Protein AF-A0A538A9K8-F1 (afdb_monomer)

Mean predicted aligned error: 5.67 Å

Structure (mmCIF, N/CA/C/O backbone):
data_AF-A0A538A9K8-F1
#
_entry.id   AF-A0A538A9K8-F1
#
loop_
_atom_site.group_PDB
_atom_site.id
_atom_site.type_symbol
_atom_site.label_atom_id
_atom_site.label_alt_id
_atom_site.label_comp_id
_atom_site.label_asym_id
_atom_site.label_entity_id
_atom_site.label_seq_id
_atom_site.pdbx_PDB_ins_code
_atom_site.Cartn_x
_atom_site.Cartn_y
_atom_site.Cartn_z
_atom_site.occupancy
_atom_site.B_iso_or_equiv
_atom_site.auth_seq_id
_atom_site.auth_comp_id
_atom_site.auth_asym_id
_atom_site.auth_atom_id
_atom_site.pdbx_PDB_model_num
ATOM 1 N N . MET A 1 1 ? -5.388 25.197 -1.519 1.00 61.09 1 MET A N 1
ATOM 2 C CA . MET A 1 1 ? -5.677 24.057 -0.614 1.00 61.09 1 MET A CA 1
ATOM 3 C C . MET A 1 1 ? -4.548 23.051 -0.802 1.00 61.09 1 MET A C 1
ATOM 5 O O . MET A 1 1 ? -4.013 23.015 -1.899 1.00 61.09 1 MET A O 1
ATOM 9 N N . ASN A 1 2 ? -4.103 22.324 0.229 1.00 84.50 2 ASN A N 1
ATOM 10 C CA . ASN A 1 2 ? -3.053 21.312 0.036 1.00 84.50 2 ASN A CA 1
ATOM 11 C C . ASN A 1 2 ? -3.598 20.185 -0.867 1.00 84.50 2 ASN A C 1
ATOM 13 O O . ASN A 1 2 ? -4.716 19.725 -0.626 1.00 84.50 2 ASN A O 1
ATOM 17 N N . ILE A 1 3 ? -2.833 19.762 -1.883 1.00 85.75 3 ILE A N 1
ATOM 18 C CA . ILE A 1 3 ? -3.275 18.780 -2.888 1.00 85.75 3 ILE A CA 1
ATOM 19 C C . ILE A 1 3 ? -3.671 17.437 -2.265 1.00 85.75 3 ILE A C 1
ATOM 21 O O . ILE A 1 3 ? -4.619 16.807 -2.721 1.00 85.75 3 ILE A O 1
ATOM 25 N N . VAL A 1 4 ? -3.014 17.030 -1.175 1.00 86.62 4 VAL A N 1
ATOM 26 C CA . VAL A 1 4 ? -3.336 15.794 -0.452 1.00 86.62 4 VAL A CA 1
ATOM 27 C C . VAL A 1 4 ? -4.732 15.885 0.147 1.00 86.62 4 VAL A C 1
ATOM 29 O O . VAL A 1 4 ? -5.576 15.039 -0.129 1.00 86.62 4 VAL A O 1
ATOM 32 N N . ALA A 1 5 ? -5.016 16.954 0.896 1.00 86.50 5 ALA A N 1
ATOM 33 C CA . ALA A 1 5 ? -6.340 17.165 1.475 1.00 86.50 5 ALA A CA 1
ATOM 34 C C . ALA A 1 5 ? -7.425 17.249 0.389 1.00 86.50 5 ALA A C 1
ATOM 36 O O . ALA A 1 5 ? -8.516 16.714 0.560 1.00 86.50 5 ALA A O 1
ATOM 37 N N . GLU A 1 6 ? -7.129 17.891 -0.742 1.00 86.25 6 GLU A N 1
ATOM 38 C CA . GLU A 1 6 ? -8.057 17.985 -1.867 1.00 86.25 6 GLU A CA 1
ATOM 39 C C . GLU A 1 6 ? -8.372 16.624 -2.493 1.00 86.25 6 GLU A C 1
ATOM 41 O O . GLU A 1 6 ? -9.546 16.278 -2.644 1.00 86.25 6 GLU A O 1
ATOM 46 N N . LEU A 1 7 ? -7.343 15.839 -2.819 1.00 84.75 7 LEU A N 1
ATOM 47 C CA . LEU A 1 7 ? -7.500 14.517 -3.420 1.00 84.75 7 LEU A CA 1
ATOM 48 C C . LEU A 1 7 ? -8.218 13.548 -2.478 1.00 84.75 7 LEU A C 1
ATOM 50 O O . LEU A 1 7 ? -9.102 12.819 -2.932 1.00 84.75 7 LEU A O 1
ATOM 54 N N . THR A 1 8 ? -7.896 13.571 -1.184 1.00 85.75 8 THR A N 1
ATOM 55 C CA . THR A 1 8 ? -8.558 12.733 -0.176 1.00 85.75 8 THR A CA 1
ATOM 56 C C . THR A 1 8 ? -10.026 13.113 -0.020 1.00 85.75 8 THR A C 1
ATOM 58 O O . THR A 1 8 ? -10.900 12.258 -0.113 1.00 85.75 8 THR A O 1
ATOM 61 N N . VAL A 1 9 ? -10.340 14.402 0.133 1.00 85.81 9 VAL A N 1
ATOM 62 C CA . VAL A 1 9 ? -11.733 14.864 0.248 1.00 85.81 9 VAL A CA 1
ATOM 63 C C . VAL A 1 9 ? -12.529 14.554 -1.018 1.00 85.81 9 VAL A C 1
ATOM 65 O O . VAL A 1 9 ? -13.697 14.183 -0.934 1.00 85.81 9 VAL A O 1
ATOM 68 N N . LYS A 1 10 ? -11.913 14.686 -2.199 1.00 84.50 10 LYS A N 1
ATOM 69 C CA . LYS A 1 10 ? -12.541 14.300 -3.466 1.00 84.50 10 LYS A CA 1
ATOM 70 C C . LYS A 1 10 ? -12.856 12.803 -3.492 1.00 84.50 10 LYS A C 1
ATOM 72 O O . LYS A 1 10 ? -13.949 12.443 -3.903 1.00 84.50 10 LYS A O 1
ATOM 77 N N . ALA A 1 11 ? -11.935 11.960 -3.028 1.00 79.06 11 ALA A N 1
ATOM 78 C CA . ALA A 1 11 ? -12.118 10.511 -2.967 1.00 79.06 11 ALA A CA 1
ATOM 79 C C . ALA A 1 11 ? -13.224 10.074 -1.999 1.00 79.06 11 ALA A C 1
ATOM 81 O O . ALA A 1 11 ? -13.880 9.066 -2.225 1.00 79.06 11 ALA A O 1
ATOM 82 N N . LEU A 1 12 ? -13.423 10.831 -0.921 1.00 78.50 12 LEU A N 1
ATOM 83 C CA . LEU A 1 12 ? -14.418 10.539 0.109 1.00 78.50 12 LEU A CA 1
ATOM 84 C C . LEU A 1 12 ? -15.813 11.093 -0.214 1.00 78.50 12 LEU A C 1
ATOM 86 O O . LEU A 1 12 ? -16.767 10.784 0.496 1.00 78.50 12 LEU A O 1
ATOM 90 N N . ARG A 1 13 ? -15.958 11.917 -1.260 1.00 76.81 13 ARG A N 1
ATOM 91 C CA . ARG A 1 13 ? -17.205 12.643 -1.547 1.00 76.81 13 ARG A CA 1
ATOM 92 C C . ARG A 1 13 ? -18.411 11.718 -1.712 1.00 76.81 13 ARG A C 1
ATOM 94 O O . ARG A 1 13 ? -19.463 12.020 -1.163 1.00 76.81 13 ARG A O 1
ATOM 101 N N . ASP A 1 14 ? -18.228 10.585 -2.377 1.00 69.94 14 ASP A N 1
ATOM 102 C CA . ASP A 1 14 ? -19.310 9.636 -2.682 1.00 69.94 14 ASP A CA 1
ATOM 103 C C . ASP A 1 14 ? -19.602 8.670 -1.515 1.00 69.94 14 ASP A C 1
ATOM 105 O O . ASP A 1 14 ? -20.384 7.731 -1.631 1.00 69.94 14 ASP A O 1
ATOM 109 N N . HIS A 1 15 ? -18.932 8.884 -0.383 1.00 68.62 15 HIS A N 1
ATOM 110 C CA . HIS A 1 15 ? -18.673 7.854 0.613 1.00 68.62 15 HIS A CA 1
ATOM 111 C C . HIS A 1 15 ? -18.854 8.331 2.063 1.00 68.62 15 HIS A C 1
ATOM 113 O O . HIS A 1 15 ? -18.964 7.503 2.964 1.00 68.62 15 HIS A O 1
ATOM 119 N N . ALA A 1 16 ? -18.872 9.642 2.316 1.00 62.03 16 ALA A N 1
ATOM 120 C CA . ALA A 1 16 ? -18.612 10.170 3.656 1.00 62.03 16 ALA A CA 1
ATOM 121 C C . ALA A 1 16 ? -19.835 10.618 4.480 1.00 62.03 16 ALA A C 1
ATOM 123 O O . ALA A 1 16 ? -19.637 11.029 5.624 1.00 62.03 16 ALA A O 1
ATOM 124 N N . GLY A 1 17 ? -21.066 10.519 3.961 1.00 63.72 17 GLY A N 1
ATOM 125 C CA . GLY A 1 17 ? -22.293 10.852 4.708 1.00 63.72 17 GLY A CA 1
ATOM 126 C C . GLY A 1 17 ? -22.209 12.163 5.514 1.00 63.72 17 GLY A C 1
ATOM 127 O O . GLY A 1 17 ? -21.518 13.106 5.120 1.00 63.72 17 GLY A O 1
ATOM 128 N N . ASP A 1 18 ? -22.865 12.201 6.677 1.00 56.91 18 ASP A N 1
ATOM 129 C CA . ASP A 1 18 ? -22.969 13.402 7.526 1.00 56.91 18 ASP A CA 1
ATOM 130 C C . ASP A 1 18 ? -21.719 13.695 8.382 1.00 56.91 18 ASP A C 1
ATOM 132 O O . ASP A 1 18 ? -21.535 14.821 8.839 1.00 56.91 18 ASP A O 1
ATOM 136 N N . ALA A 1 19 ? -20.818 12.723 8.583 1.00 60.78 19 ALA A N 1
ATOM 137 C CA . ALA A 1 19 ? -19.578 12.899 9.362 1.00 60.78 19 ALA A CA 1
ATOM 138 C C . ALA A 1 19 ? -18.443 13.581 8.564 1.00 60.78 19 ALA A C 1
ATOM 140 O O . ALA A 1 19 ? -17.434 14.023 9.125 1.00 60.78 19 ALA A O 1
ATOM 141 N N . CYS A 1 20 ? -18.619 13.701 7.245 1.00 72.00 20 CYS A N 1
ATOM 142 C CA . CYS A 1 20 ? -17.671 14.301 6.309 1.00 72.00 20 CYS A CA 1
ATOM 143 C C . CYS A 1 20 ? -17.175 15.712 6.695 1.00 72.00 20 CYS A C 1
ATOM 145 O O . CYS A 1 20 ? -15.976 15.963 6.544 1.00 72.00 20 CYS A O 1
ATOM 147 N N . PRO A 1 21 ? -18.010 16.647 7.204 1.00 82.44 21 PRO A N 1
ATOM 148 C CA . PRO A 1 21 ? -17.579 18.025 7.437 1.00 82.44 21 PRO A CA 1
ATOM 149 C C . PRO A 1 21 ? -16.464 18.149 8.481 1.00 82.44 21 PRO A C 1
ATOM 151 O O . PRO A 1 21 ? -15.487 18.862 8.239 1.00 82.44 21 PRO A O 1
ATOM 154 N N . HIS A 1 22 ? -16.563 17.423 9.601 1.00 84.06 22 HIS A N 1
ATOM 155 C CA . HIS A 1 22 ? -15.570 17.478 10.679 1.00 84.06 22 HIS A CA 1
ATOM 156 C C . HIS A 1 22 ? -14.245 16.842 10.263 1.00 84.06 22 HIS A C 1
ATOM 158 O O . HIS A 1 22 ? -13.196 17.471 10.408 1.00 84.06 22 HIS A O 1
ATOM 164 N N . TYR A 1 23 ? -14.289 15.645 9.667 1.00 84.94 23 TYR A N 1
ATOM 165 C CA . TYR A 1 23 ? -13.093 14.995 9.130 1.00 84.94 23 TYR A CA 1
ATOM 166 C C . TYR A 1 23 ? -12.414 15.873 8.073 1.00 84.94 23 TYR A C 1
ATOM 168 O O . TYR A 1 23 ? -11.211 16.128 8.137 1.00 84.94 23 TYR A O 1
ATOM 176 N N . ARG A 1 24 ? -13.194 16.414 7.129 1.00 87.31 24 ARG A N 1
ATOM 177 C CA . ARG A 1 24 ? -12.700 17.321 6.087 1.00 87.31 24 ARG A CA 1
ATOM 178 C C . ARG A 1 24 ? -12.014 18.544 6.686 1.00 87.31 24 ARG A C 1
ATOM 180 O O . ARG A 1 24 ? -10.933 18.919 6.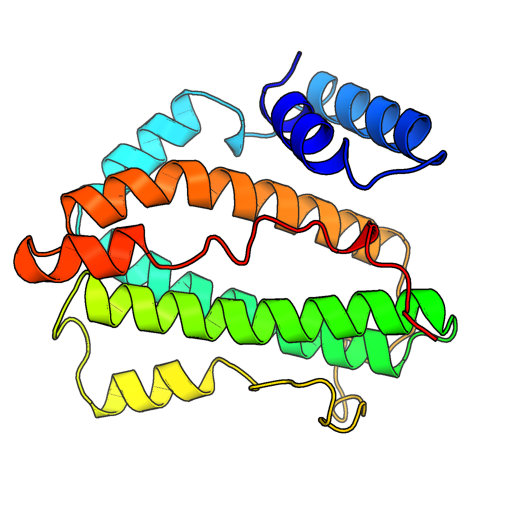233 1.00 87.31 24 ARG A O 1
ATOM 187 N N . GLN A 1 25 ? -12.633 19.188 7.674 1.00 90.25 25 GLN A N 1
ATOM 188 C CA . GLN A 1 25 ? -12.067 20.371 8.317 1.00 90.25 25 GLN A CA 1
ATOM 189 C C . GLN A 1 25 ? -10.786 20.042 9.088 1.00 90.25 25 GLN A C 1
ATOM 191 O O . GLN A 1 25 ? -9.817 20.800 8.983 1.00 90.25 25 GLN A O 1
ATOM 196 N N . ALA A 1 26 ? -10.760 18.918 9.809 1.00 89.56 26 ALA A N 1
ATOM 197 C CA . ALA A 1 26 ? -9.584 18.444 10.527 1.00 89.56 26 ALA A CA 1
ATOM 198 C C . ALA A 1 26 ? -8.426 18.161 9.559 1.00 89.56 26 ALA A C 1
ATOM 200 O O . ALA A 1 26 ? -7.345 18.720 9.731 1.00 89.56 26 ALA A O 1
ATOM 201 N N . LEU A 1 27 ? -8.673 17.404 8.484 1.00 89.25 27 LEU A N 1
ATOM 202 C CA . LEU A 1 27 ? -7.672 17.081 7.466 1.00 89.25 27 LEU A CA 1
ATOM 203 C C . LEU A 1 27 ? -7.117 18.339 6.784 1.00 89.25 27 LEU A C 1
ATOM 205 O O . LEU A 1 27 ? -5.904 18.508 6.674 1.00 89.25 27 LEU A O 1
ATOM 209 N N . ILE A 1 28 ? -7.990 19.260 6.359 1.00 91.31 28 ILE A N 1
ATOM 210 C CA . ILE A 1 28 ? -7.560 20.519 5.732 1.00 91.31 28 ILE A CA 1
ATOM 211 C C . ILE A 1 28 ? -6.716 21.346 6.705 1.00 91.31 28 ILE A C 1
ATOM 213 O O . ILE A 1 28 ? -5.694 21.903 6.302 1.00 91.31 28 ILE A O 1
ATOM 217 N N . SER A 1 29 ? -7.137 21.447 7.965 1.00 93.12 29 SER A N 1
ATOM 218 C CA . SER A 1 29 ? -6.410 22.203 8.991 1.00 93.12 29 SER A CA 1
ATOM 219 C C . SER A 1 29 ? -5.046 21.578 9.281 1.00 93.12 29 SER A C 1
ATOM 221 O O . SER A 1 29 ? -4.046 22.295 9.306 1.00 93.12 29 SER A O 1
ATOM 223 N N . ALA A 1 30 ? -4.984 20.250 9.407 1.00 91.50 30 ALA A N 1
ATOM 224 C CA . ALA A 1 30 ? -3.748 19.507 9.616 1.00 91.50 30 ALA A CA 1
ATOM 225 C C . ALA A 1 30 ? -2.770 19.708 8.449 1.00 91.50 30 ALA A C 1
ATOM 227 O O . ALA A 1 30 ? -1.654 20.166 8.672 1.00 91.50 30 ALA A O 1
ATOM 228 N N . CYS A 1 31 ? -3.205 19.503 7.199 1.00 91.69 31 CYS A N 1
ATOM 229 C CA . CYS A 1 31 ? -2.348 19.689 6.023 1.00 91.69 31 CYS A CA 1
ATOM 230 C C . CYS A 1 31 ? -1.947 21.152 5.765 1.00 91.69 31 CYS A C 1
ATOM 232 O O . CYS A 1 31 ? -1.004 21.397 5.012 1.00 91.69 31 CYS A O 1
ATOM 234 N N . LYS A 1 32 ? -2.667 22.133 6.325 1.00 92.31 32 LYS A N 1
ATOM 235 C CA . LYS A 1 32 ? -2.246 23.545 6.314 1.00 92.31 32 LYS A CA 1
ATOM 236 C C . LYS A 1 32 ? -1.172 23.814 7.363 1.00 92.31 32 LYS A C 1
ATOM 238 O O . LYS A 1 32 ? -0.205 24.502 7.061 1.00 92.31 32 LYS A O 1
ATOM 243 N N . LYS A 1 33 ? -1.356 23.295 8.581 1.00 9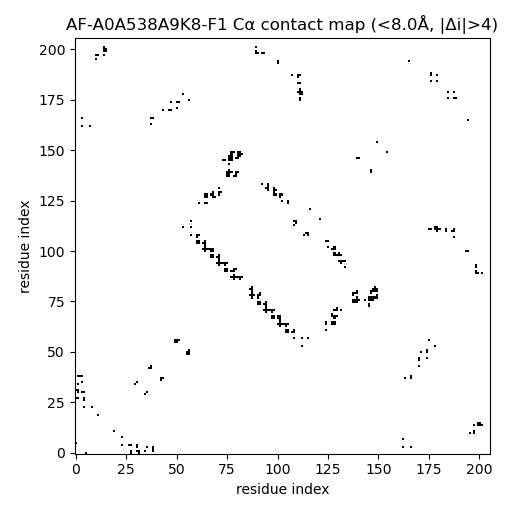5.06 33 LYS A N 1
ATOM 244 C CA . LYS A 1 33 ? -0.431 23.493 9.705 1.00 95.06 33 LYS A CA 1
ATOM 245 C C . LYS A 1 33 ? 0.883 22.736 9.505 1.00 95.06 33 LYS A C 1
ATOM 247 O O . LYS A 1 33 ? 1.942 23.264 9.815 1.00 95.06 33 LYS A O 1
ATOM 252 N N . SER A 1 34 ? 0.805 21.511 8.995 1.00 92.44 34 SER A N 1
ATOM 253 C CA . SER A 1 34 ? 1.944 20.642 8.712 1.00 92.44 34 SER A CA 1
ATOM 254 C C . SER A 1 34 ? 1.707 19.937 7.371 1.00 92.44 34 SER A C 1
ATOM 256 O O . SER A 1 34 ? 1.071 18.881 7.318 1.00 92.44 34 SER A O 1
ATOM 258 N N . PRO A 1 35 ? 2.118 20.559 6.252 1.00 90.19 35 PRO A N 1
ATOM 259 C CA . PRO A 1 35 ? 1.969 19.964 4.931 1.00 90.19 35 PRO A CA 1
ATOM 260 C C . PRO A 1 35 ? 2.694 18.613 4.842 1.00 90.19 35 PRO A C 1
ATOM 262 O O . PRO A 1 35 ? 3.891 18.559 5.129 1.00 90.19 35 PRO A O 1
ATOM 265 N N . PRO A 1 36 ? 2.021 17.527 4.417 1.00 89.75 36 PRO A N 1
ATOM 266 C CA . PRO A 1 36 ? 2.694 16.250 4.227 1.00 89.75 36 PRO A CA 1
ATOM 267 C C . PRO A 1 36 ? 3.743 16.358 3.107 1.00 89.75 36 PRO A C 1
ATOM 269 O O . PRO A 1 36 ? 3.433 16.914 2.046 1.00 89.75 36 PRO A O 1
ATOM 272 N N . PRO A 1 37 ? 4.953 15.793 3.284 1.00 89.62 37 PRO A N 1
ATOM 273 C CA . PRO A 1 37 ? 6.033 15.912 2.302 1.00 89.62 37 PRO A CA 1
ATOM 274 C C . PRO A 1 37 ? 5.659 15.284 0.956 1.00 89.62 37 PRO A C 1
ATOM 276 O O . PRO A 1 37 ? 5.957 15.850 -0.090 1.00 89.62 37 PRO A O 1
ATOM 279 N N . PHE A 1 38 ? 4.912 14.176 0.968 1.00 87.38 38 PHE A N 1
ATOM 280 C CA . PHE A 1 38 ? 4.437 13.497 -0.242 1.00 87.38 38 PHE A CA 1
ATOM 281 C C . PHE A 1 38 ? 3.395 14.295 -1.045 1.00 87.38 38 PHE A C 1
ATOM 283 O O . PHE A 1 38 ? 3.088 13.943 -2.178 1.00 87.38 38 PHE A O 1
ATOM 290 N N . GLY A 1 39 ? 2.872 15.394 -0.493 1.00 86.81 39 GLY A N 1
ATOM 291 C CA . GLY A 1 39 ? 2.053 16.355 -1.233 1.00 86.81 39 GLY A CA 1
ATOM 292 C C . GLY A 1 39 ? 2.853 17.401 -2.012 1.00 86.81 39 GLY A C 1
ATOM 293 O O . GLY A 1 39 ? 2.259 18.185 -2.752 1.00 86.81 39 GLY A O 1
ATOM 294 N N . ALA A 1 40 ? 4.173 17.469 -1.827 1.00 90.81 40 ALA A N 1
ATOM 295 C CA . ALA A 1 40 ? 5.022 18.474 -2.452 1.00 90.81 40 ALA A CA 1
ATOM 296 C C . ALA A 1 40 ? 5.536 18.020 -3.825 1.00 90.81 40 ALA A C 1
ATOM 298 O O . ALA A 1 40 ? 5.835 16.847 -4.044 1.00 90.81 40 ALA A O 1
ATOM 299 N N . ARG A 1 41 ? 5.728 18.979 -4.740 1.00 91.44 41 ARG A N 1
ATOM 300 C CA . ARG A 1 41 ? 6.279 18.717 -6.081 1.00 91.44 41 ARG A CA 1
ATOM 301 C C . ARG A 1 41 ? 7.637 18.013 -6.022 1.00 91.44 41 ARG A C 1
ATOM 303 O O . ARG A 1 41 ? 7.806 1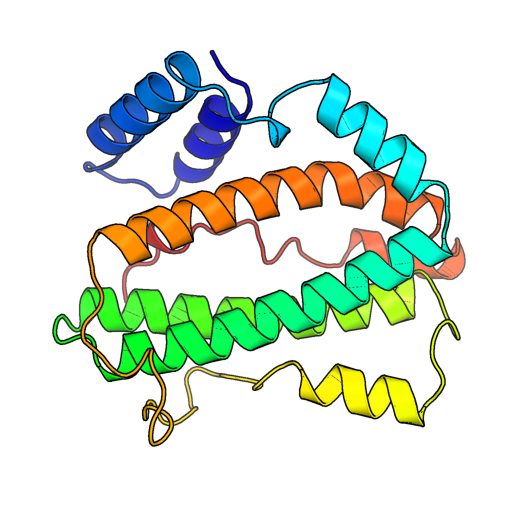7.001 -6.691 1.00 91.44 41 ARG A O 1
ATOM 310 N N . GLY A 1 42 ? 8.539 18.502 -5.166 1.00 94.31 42 GLY A N 1
ATOM 311 C CA . GLY A 1 42 ? 9.887 17.948 -5.020 1.00 94.31 42 GLY A CA 1
ATOM 312 C C . GLY A 1 42 ? 9.902 16.484 -4.577 1.00 94.31 42 GLY A C 1
ATOM 313 O O . GLY A 1 42 ? 10.756 15.728 -5.016 1.00 94.31 42 GLY A O 1
ATOM 314 N N . TYR A 1 43 ? 8.915 16.044 -3.789 1.00 93.88 43 TYR A N 1
ATOM 315 C CA . TYR A 1 43 ? 8.782 14.627 -3.452 1.00 93.88 43 TYR A CA 1
ATOM 316 C C . TYR A 1 43 ? 8.459 13.779 -4.687 1.00 93.88 43 TYR A C 1
ATOM 318 O O . TYR A 1 43 ? 9.050 12.724 -4.896 1.00 93.88 43 TYR A O 1
ATOM 326 N N . GLY A 1 44 ? 7.533 14.252 -5.527 1.00 93.94 44 GLY A N 1
ATOM 327 C CA . GLY A 1 44 ? 7.187 13.580 -6.778 1.00 93.94 44 GLY A CA 1
ATOM 328 C C . GLY A 1 44 ? 8.329 13.575 -7.799 1.00 93.94 44 GLY A C 1
ATOM 329 O O . GLY A 1 44 ? 8.436 12.613 -8.553 1.00 93.94 44 GLY A O 1
ATOM 330 N N . ASP A 1 45 ? 9.164 14.619 -7.819 1.00 96.06 45 ASP A N 1
ATOM 331 C CA . ASP A 1 45 ? 10.381 14.673 -8.641 1.00 96.06 45 ASP A CA 1
ATOM 332 C C . ASP A 1 45 ? 11.382 13.596 -8.184 1.00 96.06 45 ASP A C 1
ATOM 334 O O . ASP A 1 45 ? 11.725 12.724 -8.975 1.00 96.06 45 ASP A O 1
ATOM 338 N N . ILE A 1 46 ? 11.714 13.550 -6.886 1.00 96.50 46 ILE A N 1
ATOM 339 C CA . ILE A 1 46 ? 12.606 12.524 -6.307 1.00 96.50 46 ILE A CA 1
ATOM 340 C C . ILE A 1 46 ? 12.087 11.107 -6.579 1.00 96.50 46 ILE A C 1
ATOM 342 O O . ILE A 1 46 ? 12.856 10.224 -6.955 1.00 96.50 46 ILE A O 1
ATOM 346 N N . TYR A 1 47 ? 10.780 10.879 -6.399 1.00 95.88 47 TYR A N 1
ATOM 347 C CA . TYR A 1 47 ? 10.177 9.576 -6.676 1.00 95.88 47 TYR A CA 1
ATOM 348 C C . TYR A 1 47 ? 10.344 9.182 -8.146 1.00 95.88 47 TYR A C 1
ATOM 350 O O . TYR A 1 47 ? 10.718 8.048 -8.432 1.00 95.88 47 TYR A O 1
ATOM 358 N N . ARG A 1 48 ? 10.056 10.097 -9.083 1.00 96.25 48 ARG A N 1
ATOM 359 C CA . ARG A 1 48 ? 10.191 9.822 -10.520 1.00 96.25 48 ARG A CA 1
ATOM 360 C C . ARG A 1 48 ? 11.629 9.520 -10.897 1.00 96.25 48 ARG A C 1
ATOM 362 O O . ARG A 1 48 ? 11.836 8.552 -11.618 1.00 96.25 48 ARG A O 1
ATOM 369 N N . ASP A 1 49 ? 12.576 10.308 -10.397 1.00 97.88 49 ASP A N 1
ATOM 370 C CA . ASP A 1 49 ? 14.000 10.118 -10.670 1.00 97.88 49 ASP A CA 1
ATOM 371 C C . ASP A 1 49 ? 14.447 8.722 -10.220 1.00 97.88 49 ASP A C 1
ATOM 373 O O . ASP A 1 49 ? 15.010 7.975 -11.019 1.00 97.88 49 ASP A O 1
ATOM 377 N N . ALA A 1 50 ? 14.096 8.310 -8.997 1.00 97.81 50 ALA A N 1
ATOM 378 C CA . ALA A 1 50 ? 14.390 6.964 -8.502 1.00 97.81 50 ALA A CA 1
ATOM 379 C C . ALA A 1 50 ? 13.686 5.865 -9.320 1.00 97.81 50 ALA A C 1
ATOM 381 O O . ALA A 1 50 ? 14.293 4.860 -9.674 1.00 97.81 50 ALA A O 1
ATOM 382 N N . ALA A 1 51 ? 12.419 6.074 -9.685 1.00 97.69 51 ALA A N 1
ATOM 383 C CA . ALA A 1 51 ? 11.623 5.108 -10.440 1.00 97.69 51 ALA A CA 1
ATOM 384 C C . ALA A 1 51 ? 12.030 4.966 -11.921 1.00 97.69 51 ALA A C 1
ATOM 386 O O . ALA A 1 51 ? 11.467 4.124 -12.628 1.00 97.69 51 ALA A O 1
ATOM 387 N N . THR A 1 52 ? 12.982 5.767 -12.417 1.00 97.44 52 THR A N 1
ATOM 388 C CA . THR A 1 52 ? 13.608 5.511 -13.726 1.00 97.44 52 THR A CA 1
ATOM 389 C C . THR A 1 52 ? 14.506 4.274 -13.707 1.00 97.44 52 THR A C 1
ATOM 391 O O . THR A 1 52 ? 14.655 3.636 -14.747 1.00 97.44 52 THR A O 1
ATOM 394 N N . ASP A 1 53 ? 15.035 3.892 -12.542 1.00 98.00 53 ASP A N 1
ATOM 395 C CA . ASP A 1 53 ? 15.769 2.644 -12.357 1.00 98.00 53 ASP A CA 1
ATOM 396 C C . ASP A 1 53 ? 14.779 1.464 -12.220 1.00 98.00 53 ASP A C 1
ATOM 398 O O . ASP A 1 53 ? 14.002 1.412 -11.255 1.00 98.00 53 ASP A O 1
ATOM 402 N N . PRO A 1 54 ? 14.780 0.499 -13.163 1.00 96.94 54 PRO A N 1
ATOM 403 C CA . PRO A 1 54 ? 13.881 -0.649 -13.107 1.00 96.94 54 PRO A CA 1
ATOM 404 C C . PRO A 1 54 ? 14.127 -1.539 -11.880 1.00 96.94 54 PRO A C 1
ATOM 406 O O . PRO A 1 54 ? 13.169 -2.091 -11.339 1.00 96.94 54 PRO A O 1
ATOM 409 N N . TYR A 1 55 ? 15.370 -1.652 -11.397 1.00 97.25 55 TYR A N 1
ATOM 410 C CA . TYR A 1 55 ? 15.689 -2.453 -10.212 1.00 97.25 55 TYR A CA 1
ATOM 411 C C . TYR A 1 55 ? 15.108 -1.819 -8.947 1.00 97.25 55 TYR A C 1
ATOM 413 O O . TYR A 1 55 ? 14.495 -2.500 -8.117 1.00 97.25 55 TYR A O 1
ATOM 421 N N . TRP A 1 56 ? 15.237 -0.496 -8.827 1.00 97.88 56 TRP A N 1
ATOM 422 C CA . TRP A 1 56 ? 14.614 0.252 -7.741 1.00 97.88 56 TRP A CA 1
ATOM 423 C C . TRP A 1 56 ? 13.090 0.093 -7.761 1.00 97.88 56 TRP A C 1
ATOM 425 O O . TRP A 1 56 ? 12.484 -0.207 -6.729 1.00 97.88 56 TRP A O 1
ATOM 435 N N . LEU A 1 57 ? 12.457 0.231 -8.934 1.00 97.69 57 LEU A N 1
ATOM 436 C CA . LEU A 1 57 ? 11.001 0.131 -9.049 1.00 97.69 57 LEU A CA 1
ATOM 437 C C . LEU A 1 57 ? 10.499 -1.290 -8.743 1.00 97.69 57 LEU A C 1
ATOM 439 O O . LEU A 1 57 ? 9.526 -1.425 -7.999 1.00 97.69 57 LEU A O 1
ATOM 443 N N . ALA A 1 58 ? 11.182 -2.334 -9.218 1.00 97.75 58 ALA A N 1
ATOM 444 C CA . ALA A 1 58 ? 10.888 -3.724 -8.861 1.00 97.75 58 ALA A CA 1
ATOM 445 C C . ALA A 1 58 ? 11.023 -3.968 -7.347 1.00 97.75 58 ALA A C 1
ATOM 447 O O . ALA A 1 58 ? 10.114 -4.511 -6.717 1.00 97.75 58 ALA A O 1
ATOM 448 N N . THR A 1 59 ? 12.103 -3.476 -6.732 1.00 97.50 59 THR A N 1
ATOM 449 C CA . THR A 1 59 ? 12.321 -3.565 -5.277 1.00 97.50 59 THR A CA 1
ATOM 450 C C . THR A 1 59 ? 11.219 -2.859 -4.493 1.00 97.50 59 THR A C 1
ATOM 452 O O . THR A 1 59 ? 10.736 -3.378 -3.483 1.00 97.50 59 THR A O 1
ATOM 455 N N . SER A 1 60 ? 10.757 -1.705 -4.980 1.00 97.12 60 SER A N 1
ATOM 456 C CA . SER A 1 60 ? 9.641 -0.983 -4.365 1.00 97.12 60 SER A CA 1
ATOM 457 C C . SER A 1 60 ? 8.334 -1.788 -4.395 1.00 97.12 60 SER A C 1
ATOM 459 O O . SER A 1 60 ? 7.593 -1.763 -3.416 1.00 97.12 60 SER A O 1
ATOM 461 N N . LEU A 1 61 ? 8.066 -2.554 -5.464 1.00 96.75 61 LEU A N 1
ATOM 462 C CA . LEU A 1 61 ? 6.892 -3.431 -5.548 1.00 96.75 61 LEU A CA 1
ATOM 463 C C . LEU A 1 61 ? 6.974 -4.572 -4.530 1.00 96.75 61 LEU A C 1
ATOM 465 O O . LEU A 1 61 ? 6.000 -4.811 -3.823 1.00 96.75 61 LEU A O 1
ATOM 469 N N . MET A 1 62 ? 8.134 -5.225 -4.411 1.00 97.56 62 MET A N 1
ATOM 470 C CA . MET A 1 62 ? 8.356 -6.288 -3.419 1.00 97.56 62 MET A CA 1
ATOM 471 C C . MET A 1 62 ? 8.198 -5.762 -1.989 1.00 97.56 62 MET A C 1
ATOM 473 O O . MET A 1 62 ? 7.503 -6.359 -1.170 1.00 97.56 62 MET A O 1
ATOM 477 N N . THR A 1 63 ? 8.771 -4.588 -1.713 1.00 96.94 63 THR A N 1
ATOM 478 C CA . THR A 1 63 ? 8.668 -3.935 -0.401 1.00 96.94 63 THR A CA 1
ATOM 479 C C . THR A 1 63 ? 7.219 -3.588 -0.076 1.00 96.94 63 THR A C 1
ATOM 481 O O . THR A 1 63 ? 6.758 -3.828 1.036 1.00 96.94 63 THR A O 1
ATOM 484 N N . ASN A 1 64 ? 6.474 -3.051 -1.042 1.00 95.69 64 ASN A N 1
ATOM 485 C CA . ASN A 1 64 ? 5.065 -2.747 -0.837 1.00 95.69 64 ASN A CA 1
ATOM 486 C C . ASN A 1 64 ? 4.240 -4.025 -0.638 1.00 95.69 64 ASN A C 1
ATOM 488 O O . ASN A 1 64 ? 3.396 -4.050 0.248 1.00 95.69 64 ASN A O 1
ATOM 492 N N . ALA A 1 65 ? 4.514 -5.103 -1.381 1.00 96.12 65 ALA A N 1
ATOM 493 C CA . ALA A 1 65 ? 3.839 -6.386 -1.184 1.00 96.12 65 ALA A CA 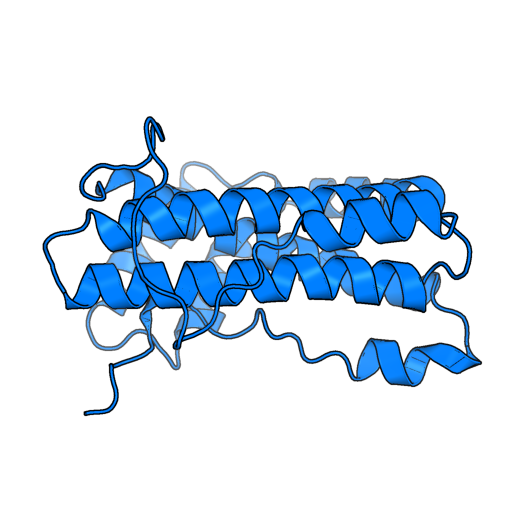1
ATOM 494 C C . ALA A 1 65 ? 3.992 -6.902 0.255 1.00 96.12 65 ALA A C 1
ATOM 496 O O . ALA A 1 65 ? 3.006 -7.320 0.864 1.00 96.12 65 ALA A O 1
ATOM 497 N N . GLN A 1 66 ? 5.206 -6.819 0.805 1.00 97.69 66 GLN A N 1
ATOM 498 C CA . GLN A 1 66 ? 5.479 -7.169 2.197 1.00 97.69 66 GLN A CA 1
ATOM 499 C C . GLN A 1 66 ? 4.716 -6.258 3.164 1.00 97.69 66 GLN A C 1
ATOM 501 O O . GLN A 1 66 ? 4.056 -6.753 4.071 1.00 97.69 66 GLN A O 1
ATOM 506 N N . ARG A 1 67 ? 4.760 -4.936 2.957 1.00 96.12 67 ARG A N 1
ATOM 507 C CA . ARG A 1 67 ? 4.103 -3.967 3.849 1.00 96.12 67 ARG A CA 1
ATOM 508 C C . ARG A 1 67 ? 2.591 -4.142 3.927 1.00 96.12 67 ARG A C 1
ATOM 510 O O . ARG A 1 67 ? 2.052 -4.071 5.026 1.00 96.12 67 ARG A O 1
ATOM 517 N N . GLU A 1 68 ? 1.923 -4.385 2.801 1.00 95.62 68 GLU A N 1
ATOM 518 C CA . GLU A 1 68 ? 0.479 -4.658 2.823 1.00 95.62 68 GLU A CA 1
ATOM 519 C C . GLU A 1 68 ? 0.181 -6.028 3.453 1.00 95.62 68 GLU A C 1
ATOM 521 O O . GLU A 1 68 ? -0.834 -6.196 4.118 1.00 95.62 68 GLU A O 1
ATOM 526 N N . GLY A 1 69 ? 1.076 -7.007 3.290 1.00 96.81 69 GLY A N 1
ATOM 527 C CA . GLY A 1 69 ? 0.985 -8.307 3.957 1.00 96.81 69 GLY A CA 1
ATOM 528 C C . GLY A 1 69 ? 1.024 -8.191 5.482 1.00 96.81 69 GLY A C 1
ATOM 529 O O . GLY A 1 69 ? 0.072 -8.582 6.154 1.00 96.81 69 GLY A O 1
ATOM 530 N N . GLU A 1 70 ? 2.077 -7.558 6.008 1.00 96.88 70 GLU A N 1
ATOM 531 C CA . GLU A 1 70 ? 2.239 -7.243 7.437 1.00 96.88 70 GLU A CA 1
ATOM 532 C C . GLU A 1 70 ? 1.042 -6.428 7.959 1.00 96.88 70 GLU A C 1
ATOM 534 O O . GLU A 1 70 ? 0.450 -6.742 8.990 1.00 96.88 70 GLU A O 1
ATOM 539 N N . GLY A 1 71 ? 0.634 -5.395 7.210 1.00 96.31 71 GLY A N 1
ATOM 540 C CA . GLY A 1 71 ? -0.528 -4.573 7.543 1.00 96.31 71 GLY A CA 1
ATOM 541 C C . GLY A 1 71 ? -1.820 -5.386 7.632 1.00 96.31 71 GLY A C 1
ATOM 542 O O . GLY A 1 71 ? -2.608 -5.183 8.556 1.00 96.31 71 GLY A O 1
ATOM 543 N N . ALA A 1 72 ? -2.027 -6.341 6.723 1.00 96.81 72 ALA A N 1
ATOM 544 C CA . ALA A 1 72 ? -3.187 -7.223 6.746 1.00 96.81 72 ALA A CA 1
ATOM 545 C C . ALA A 1 72 ? -3.241 -8.081 8.015 1.00 96.81 72 ALA A C 1
ATOM 547 O O . ALA A 1 72 ? -4.317 -8.229 8.592 1.00 96.81 72 ALA A O 1
ATOM 548 N N . GLU A 1 73 ? -2.111 -8.637 8.453 1.00 97.75 73 GLU A N 1
ATOM 549 C CA . GLU A 1 73 ? -2.024 -9.438 9.679 1.00 97.75 73 GLU A CA 1
ATOM 550 C C . GLU A 1 73 ? -2.328 -8.601 10.920 1.00 97.75 73 GLU A C 1
ATOM 552 O O . GLU A 1 73 ? -3.211 -8.963 11.698 1.00 97.75 73 GLU A O 1
ATOM 557 N N . HIS A 1 74 ? -1.704 -7.426 11.042 1.00 97.19 74 HIS A N 1
ATOM 558 C CA . HIS A 1 74 ? -1.949 -6.517 12.164 1.00 97.19 74 HIS A CA 1
ATOM 559 C C . HIS A 1 74 ? -3.425 -6.103 12.251 1.00 97.19 74 HIS A C 1
ATOM 561 O O . HIS A 1 74 ? -4.032 -6.113 13.322 1.00 97.19 74 HIS A O 1
ATOM 567 N N . LEU A 1 75 ? -4.031 -5.760 11.110 1.00 97.56 75 LEU A N 1
ATOM 568 C CA . LEU A 1 75 ? -5.444 -5.392 11.043 1.00 97.56 75 LEU A CA 1
ATOM 569 C C . LEU A 1 75 ? -6.362 -6.574 11.371 1.00 97.56 75 LEU A C 1
ATOM 571 O O . LEU A 1 75 ? -7.437 -6.372 11.934 1.00 97.56 75 LEU A O 1
ATOM 575 N N . TRP A 1 76 ? -5.971 -7.801 11.028 1.00 98.31 76 TRP A N 1
ATOM 576 C CA . TRP A 1 76 ? -6.749 -8.992 11.360 1.00 98.31 76 TRP A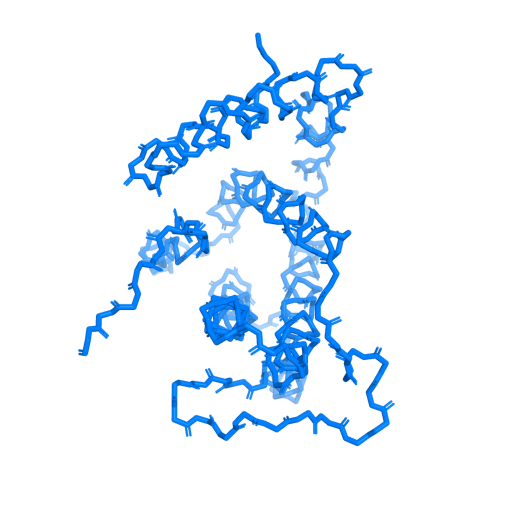 CA 1
ATOM 577 C C . TRP A 1 76 ? -6.814 -9.217 12.872 1.00 98.31 76 TRP A C 1
ATOM 579 O O . TRP A 1 76 ? -7.905 -9.427 13.407 1.00 98.31 76 TRP A O 1
ATOM 589 N N . ASP A 1 77 ? -5.677 -9.078 13.556 1.00 98.06 77 ASP A N 1
ATOM 590 C CA . ASP A 1 77 ? -5.591 -9.176 15.016 1.00 98.06 77 ASP A CA 1
ATOM 591 C C . ASP A 1 77 ? -6.418 -8.078 15.701 1.00 98.06 77 ASP A C 1
ATOM 593 O O . ASP A 1 77 ? -7.259 -8.371 16.557 1.00 98.06 77 ASP A O 1
ATOM 597 N N . LEU A 1 78 ? -6.281 -6.824 15.251 1.00 97.88 78 LEU A N 1
ATOM 598 C CA . LEU A 1 78 ? -7.078 -5.703 15.762 1.00 97.88 78 LEU A CA 1
ATOM 599 C C . LEU A 1 78 ? -8.576 -5.927 15.555 1.00 97.88 78 LEU A C 1
ATOM 601 O O . LEU A 1 78 ? -9.383 -5.666 16.451 1.00 97.88 78 LEU A O 1
ATOM 605 N N . ALA A 1 79 ? -8.977 -6.419 14.382 1.00 97.94 79 ALA A N 1
ATOM 606 C CA . ALA A 1 79 ? -10.372 -6.722 14.093 1.00 97.94 79 ALA A CA 1
ATOM 607 C C . ALA A 1 79 ? -10.914 -7.825 15.012 1.00 97.94 79 ALA A C 1
ATOM 609 O O . ALA A 1 79 ? -12.057 -7.726 15.458 1.00 97.94 79 ALA A O 1
ATOM 610 N N . ALA A 1 80 ? -10.110 -8.845 15.318 1.00 97.94 80 ALA A N 1
ATOM 611 C CA . ALA A 1 80 ? -10.496 -9.932 16.213 1.00 97.94 80 ALA A CA 1
ATOM 612 C C . ALA A 1 80 ? -10.665 -9.472 17.672 1.00 97.94 80 ALA A C 1
ATOM 614 O O . ALA A 1 80 ? -11.494 -10.020 18.398 1.00 97.94 80 ALA A O 1
ATOM 615 N N . CYS A 1 81 ? -9.919 -8.446 18.089 1.00 97.94 81 CYS A N 1
ATOM 616 C CA . CYS A 1 81 ? -9.936 -7.927 19.456 1.00 97.94 81 CYS A CA 1
ATOM 617 C C . CYS A 1 81 ? -10.803 -6.669 19.653 1.00 97.94 81 CYS A C 1
ATOM 619 O O . CYS A 1 81 ? -10.959 -6.206 20.785 1.00 97.94 81 CYS A O 1
ATOM 621 N N . THR A 1 82 ? -11.385 -6.106 18.591 1.00 97.94 82 THR A N 1
ATOM 622 C CA . THR A 1 82 ? -12.208 -4.888 18.667 1.00 97.94 82 THR A CA 1
ATOM 623 C C . THR A 1 82 ? -13.639 -5.198 19.137 1.00 97.94 82 THR A C 1
ATOM 625 O O . THR A 1 82 ? -14.363 -5.904 18.435 1.00 97.94 82 THR A O 1
ATOM 628 N N . PRO A 1 83 ? -14.109 -4.640 20.275 1.00 96.88 83 PRO A N 1
ATOM 629 C CA . PRO A 1 83 ? -15.432 -4.968 20.824 1.00 96.88 83 PRO A CA 1
ATOM 630 C C . PRO A 1 83 ? -16.612 -4.420 20.013 1.00 96.88 83 PRO A C 1
ATOM 632 O O . PRO A 1 83 ? -17.683 -5.025 19.980 1.00 96.88 83 PRO A O 1
ATOM 635 N N . ASP A 1 84 ? -16.446 -3.254 19.383 1.00 97.00 84 ASP A N 1
ATOM 636 C CA . ASP A 1 84 ? -17.489 -2.672 18.541 1.00 97.00 84 ASP A CA 1
ATOM 637 C C . ASP A 1 84 ? -17.576 -3.451 17.225 1.00 97.00 84 ASP A C 1
ATOM 639 O O . ASP A 1 84 ? -16.683 -3.378 16.381 1.00 97.00 84 ASP A O 1
ATOM 643 N N . ALA A 1 85 ? -18.676 -4.181 17.034 1.00 95.94 85 ALA A N 1
ATOM 644 C CA . ALA A 1 85 ? -18.862 -5.062 15.884 1.00 95.94 85 ALA A CA 1
ATOM 645 C C . ALA A 1 85 ? -18.809 -4.331 14.531 1.00 95.94 85 ALA A C 1
ATOM 647 O O . ALA A 1 85 ? -18.369 -4.906 13.533 1.00 95.94 85 ALA A O 1
ATOM 648 N N . ARG A 1 86 ? -19.245 -3.067 14.471 1.00 94.50 86 ARG A N 1
ATOM 649 C CA . ARG A 1 86 ? -19.206 -2.283 13.233 1.00 94.50 86 ARG A CA 1
ATOM 650 C C . ARG A 1 86 ? -17.771 -1.888 12.909 1.00 94.50 86 ARG A C 1
ATOM 652 O O . ARG A 1 86 ? -17.362 -2.029 11.757 1.00 94.50 86 ARG A O 1
ATOM 659 N N . ILE A 1 87 ? -17.022 -1.413 13.900 1.00 92.81 87 ILE A N 1
ATOM 660 C CA . ILE A 1 87 ? -15.614 -1.045 13.726 1.00 92.81 87 ILE A CA 1
ATOM 661 C C . ILE A 1 87 ? -14.789 -2.298 13.399 1.00 92.81 87 ILE A C 1
ATOM 663 O O . ILE A 1 87 ? -14.068 -2.300 12.404 1.00 92.81 87 ILE A O 1
ATOM 667 N N . ALA A 1 88 ? -14.970 -3.393 14.143 1.00 96.44 88 ALA A N 1
ATOM 668 C CA . ALA A 1 88 ? -14.323 -4.680 13.888 1.00 96.44 88 ALA A CA 1
ATOM 669 C C . ALA A 1 88 ? -14.558 -5.170 12.451 1.00 96.44 88 ALA A C 1
ATOM 671 O O . ALA A 1 88 ? -13.624 -5.581 11.763 1.00 96.44 88 ALA A O 1
ATOM 672 N N . TRP A 1 89 ? -15.793 -5.063 11.950 1.00 96.00 89 TRP A N 1
ATOM 673 C CA . TRP A 1 89 ? -16.113 -5.412 10.566 1.00 96.00 89 TRP A CA 1
ATOM 674 C C . TRP A 1 89 ? -15.385 -4.523 9.546 1.00 96.00 89 TRP A C 1
ATOM 676 O O . TRP A 1 89 ? -14.894 -5.032 8.536 1.00 96.00 89 TRP A O 1
ATOM 686 N N . GLN A 1 90 ? -15.283 -3.212 9.799 1.00 93.38 90 GLN A N 1
ATOM 687 C CA . GLN A 1 90 ? -14.564 -2.286 8.916 1.00 93.38 90 GLN A CA 1
ATOM 688 C C . GLN A 1 90 ? -13.064 -2.601 8.875 1.00 93.38 90 GLN A C 1
ATOM 690 O O . GLN A 1 90 ? -12.502 -2.692 7.784 1.00 93.38 90 GLN A O 1
ATOM 695 N N . ILE A 1 91 ? -12.444 -2.845 10.034 1.00 96.12 91 ILE A N 1
ATOM 696 C CA . ILE A 1 91 ? -11.030 -3.239 10.134 1.00 96.12 91 ILE A CA 1
ATOM 697 C C . ILE A 1 91 ? -10.806 -4.585 9.434 1.00 96.12 91 ILE A C 1
ATOM 699 O O . ILE A 1 91 ? -9.892 -4.713 8.626 1.00 96.12 91 ILE A O 1
ATOM 703 N N . ARG A 1 92 ? -11.683 -5.575 9.649 1.00 97.44 92 ARG A N 1
ATOM 704 C CA . ARG A 1 92 ? -11.599 -6.877 8.968 1.00 97.44 92 ARG A CA 1
ATOM 705 C C . ARG A 1 92 ? -11.654 -6.725 7.450 1.00 97.44 92 ARG A C 1
ATOM 707 O O . ARG A 1 92 ? -10.907 -7.377 6.725 1.00 97.44 92 ARG A O 1
ATOM 714 N N . GLN A 1 93 ? -12.563 -5.891 6.945 1.00 95.62 93 GLN A N 1
ATOM 715 C CA . GLN A 1 93 ? -12.661 -5.641 5.510 1.00 95.62 93 GLN A CA 1
ATOM 716 C C . GLN A 1 93 ? -11.407 -4.934 4.977 1.00 95.62 93 GLN A C 1
ATOM 718 O O . GLN A 1 93 ? -11.011 -5.220 3.847 1.00 95.62 93 GLN A O 1
ATOM 723 N N . HIS A 1 94 ? -10.778 -4.075 5.783 1.00 94.50 94 HIS A N 1
ATOM 724 C CA . HIS A 1 94 ? -9.483 -3.466 5.476 1.00 94.50 94 HIS A CA 1
ATOM 725 C C . HIS A 1 94 ? -8.381 -4.528 5.400 1.00 94.50 94 HIS A C 1
ATOM 727 O O . HIS A 1 94 ? -7.735 -4.628 4.368 1.00 94.50 94 HIS A O 1
ATOM 733 N N . ALA A 1 95 ? -8.254 -5.415 6.388 1.00 96.81 95 ALA A N 1
ATOM 734 C CA . ALA A 1 95 ? -7.284 -6.517 6.370 1.00 96.81 95 ALA A CA 1
ATOM 735 C C . ALA A 1 95 ? -7.400 -7.417 5.118 1.00 96.81 95 ALA A C 1
ATOM 737 O O . ALA A 1 95 ? -6.401 -7.838 4.529 1.00 96.81 95 ALA A O 1
ATOM 738 N N . ILE A 1 96 ? -8.631 -7.694 4.668 1.00 96.25 96 ILE A N 1
ATOM 739 C CA . ILE A 1 96 ? -8.890 -8.432 3.416 1.00 96.25 96 ILE A CA 1
ATOM 740 C C . ILE A 1 96 ? -8.406 -7.641 2.200 1.00 96.25 96 ILE A C 1
ATOM 742 O O . ILE A 1 96 ? -7.860 -8.222 1.259 1.00 96.25 96 ILE A O 1
ATOM 746 N N . ASP A 1 97 ? -8.655 -6.333 2.185 1.00 93.06 97 ASP A N 1
ATOM 747 C CA . ASP A 1 97 ? -8.217 -5.471 1.095 1.00 93.06 97 ASP A CA 1
ATOM 748 C C . ASP A 1 97 ? -6.670 -5.412 1.078 1.00 93.06 97 ASP A C 1
ATOM 750 O O . ASP A 1 97 ? -6.104 -5.710 0.028 1.00 93.06 97 ASP A O 1
ATOM 754 N N . GLU A 1 98 ? -5.988 -5.268 2.225 1.00 94.62 98 GLU A N 1
ATOM 755 C CA . GLU A 1 98 ? -4.512 -5.324 2.312 1.00 94.62 98 GLU A CA 1
ATOM 756 C C . GLU A 1 98 ? -3.910 -6.678 1.898 1.00 94.62 98 GLU A C 1
ATOM 758 O O . GLU A 1 98 ? -2.891 -6.759 1.205 1.00 94.62 98 GLU A O 1
ATOM 763 N N . SER A 1 99 ? -4.598 -7.781 2.195 1.00 95.88 99 SER A N 1
ATOM 764 C CA . SER A 1 99 ? -4.178 -9.101 1.704 1.00 95.88 99 SER A CA 1
ATOM 765 C C . SER A 1 99 ? -4.183 -9.161 0.172 1.00 95.88 99 SER A C 1
ATOM 767 O O . SER A 1 99 ? -3.282 -9.731 -0.450 1.00 95.88 99 SER A O 1
ATOM 769 N N . ARG A 1 100 ? -5.203 -8.575 -0.467 1.00 94.12 100 ARG A N 1
ATOM 770 C CA . ARG A 1 100 ? -5.331 -8.531 -1.937 1.00 94.12 100 ARG A CA 1
ATOM 771 C C . ARG A 1 100 ? -4.326 -7.577 -2.557 1.00 94.12 100 ARG A C 1
ATOM 773 O O . ARG A 1 100 ? -3.794 -7.857 -3.626 1.00 94.12 100 ARG A O 1
ATOM 780 N N . HIS A 1 101 ? -4.097 -6.466 -1.887 1.00 92.56 101 HIS A N 1
ATOM 781 C CA . HIS A 1 101 ? -3.124 -5.442 -2.204 1.00 92.56 101 HIS A CA 1
ATOM 782 C C . HIS A 1 101 ? -1.697 -5.999 -2.258 1.00 92.56 101 HIS A C 1
ATOM 784 O O . HIS A 1 101 ? -1.022 -5.829 -3.275 1.00 92.56 101 HIS A O 1
ATOM 790 N N . SER A 1 102 ? -1.296 -6.786 -1.254 1.00 95.44 102 SER A N 1
ATOM 791 C CA . SER A 1 102 ? -0.031 -7.532 -1.258 1.00 95.44 102 SER A CA 1
ATOM 792 C C . SER A 1 102 ? 0.125 -8.390 -2.524 1.00 95.44 102 SER A C 1
ATOM 794 O O . SER A 1 102 ? 1.081 -8.238 -3.288 1.00 95.44 102 SER A O 1
ATOM 796 N N . ARG A 1 103 ? -0.891 -9.205 -2.846 1.00 94.75 103 ARG A N 1
ATOM 797 C CA . ARG A 1 103 ? -0.905 -10.036 -4.067 1.00 94.75 103 ARG A CA 1
ATOM 798 C C . ARG A 1 103 ? -0.886 -9.214 -5.351 1.00 94.75 103 ARG A C 1
ATOM 800 O O . ARG A 1 103 ? -0.289 -9.635 -6.338 1.00 94.75 103 ARG A O 1
ATOM 807 N N . ALA A 1 104 ? -1.554 -8.065 -5.361 1.00 92.94 104 ALA A N 1
ATOM 808 C CA . ALA A 1 104 ? -1.592 -7.187 -6.520 1.00 92.94 104 ALA A CA 1
ATOM 809 C C . ALA A 1 104 ? -0.209 -6.594 -6.822 1.00 92.94 104 ALA A C 1
ATOM 811 O O . ALA A 1 104 ? 0.147 -6.492 -7.993 1.00 92.94 104 ALA A O 1
ATOM 812 N N . TYR A 1 105 ? 0.591 -6.256 -5.806 1.00 95.38 105 TYR A N 1
ATOM 813 C CA . TYR A 1 105 ? 1.974 -5.815 -6.016 1.00 95.38 105 TYR A CA 1
ATOM 814 C C . TYR A 1 105 ? 2.857 -6.903 -6.631 1.00 95.38 105 TYR A C 1
ATOM 816 O O . TYR A 1 105 ? 3.612 -6.604 -7.554 1.00 95.38 105 TYR A O 1
ATOM 824 N N . ILE A 1 106 ? 2.708 -8.157 -6.197 1.00 95.25 106 ILE A N 1
ATOM 825 C CA . ILE A 1 106 ? 3.425 -9.303 -6.783 1.00 95.25 106 ILE A CA 1
ATOM 826 C C . ILE A 1 106 ? 2.996 -9.505 -8.242 1.00 95.25 106 ILE A C 1
ATOM 828 O O . ILE A 1 106 ? 3.832 -9.584 -9.134 1.00 95.25 106 ILE A O 1
ATOM 832 N N . ALA A 1 107 ? 1.691 -9.466 -8.525 1.00 93.50 107 ALA A N 1
ATOM 833 C CA . ALA A 1 107 ? 1.199 -9.565 -9.898 1.00 93.50 107 ALA A CA 1
ATOM 834 C C . ALA A 1 107 ? 1.702 -8.412 -10.793 1.00 93.50 107 ALA A C 1
ATOM 836 O O . ALA A 1 107 ? 1.973 -8.613 -11.976 1.00 93.50 107 ALA A O 1
ATOM 837 N N . MET A 1 108 ? 1.840 -7.197 -10.247 1.00 94.31 108 MET A N 1
ATOM 838 C CA . MET A 1 108 ? 2.445 -6.071 -10.966 1.00 94.31 108 MET A CA 1
ATOM 839 C C . MET A 1 108 ? 3.939 -6.289 -11.227 1.00 94.31 108 MET A C 1
ATOM 841 O O . MET A 1 108 ? 4.401 -5.931 -12.310 1.00 94.31 108 MET A O 1
ATOM 845 N N . LEU A 1 109 ? 4.677 -6.885 -10.286 1.00 96.06 109 LEU A N 1
ATOM 846 C CA . LEU A 1 109 ? 6.083 -7.251 -10.474 1.00 96.06 109 LEU A CA 1
ATOM 847 C C . LEU A 1 109 ? 6.234 -8.213 -11.659 1.00 96.06 109 LEU A C 1
ATOM 849 O O . LEU A 1 109 ? 6.970 -7.904 -12.593 1.00 96.06 109 LEU A O 1
ATOM 853 N N . ASP A 1 110 ? 5.459 -9.299 -11.677 1.00 94.75 110 ASP A N 1
ATOM 854 C CA . ASP A 1 110 ? 5.499 -10.319 -12.738 1.00 94.75 110 ASP A CA 1
ATOM 855 C C . ASP A 1 110 ? 5.150 -9.750 -14.119 1.00 94.75 110 ASP A C 1
ATOM 857 O O . ASP A 1 110 ? 5.673 -10.167 -15.161 1.00 94.75 110 ASP A O 1
ATOM 861 N N . LEU A 1 111 ? 4.227 -8.788 -14.135 1.00 94.31 111 LEU A N 1
ATOM 862 C CA . LEU A 1 111 ? 3.746 -8.178 -15.360 1.00 94.31 111 LEU A CA 1
ATOM 863 C C . LEU A 1 111 ? 4.738 -7.167 -15.940 1.00 94.31 111 LEU A C 1
ATOM 865 O O . LEU A 1 111 ? 4.953 -7.152 -17.154 1.00 94.31 111 LEU A O 1
ATOM 869 N N . VAL A 1 112 ? 5.291 -6.302 -15.089 1.00 95.81 112 VAL A N 1
ATOM 870 C CA . VAL A 1 112 ? 6.148 -5.184 -15.502 1.00 95.81 112 VAL A CA 1
ATOM 871 C C . VAL A 1 112 ? 7.600 -5.629 -15.663 1.00 95.81 112 VAL A C 1
ATOM 873 O O . VAL A 1 112 ? 8.271 -5.149 -16.572 1.00 95.81 112 VAL A O 1
ATOM 876 N N . PHE A 1 113 ? 8.065 -6.579 -14.853 1.00 96.25 113 PHE A N 1
ATOM 877 C CA . PHE A 1 113 ? 9.454 -7.032 -14.821 1.00 96.25 113 PHE A CA 1
ATOM 878 C C . PHE A 1 113 ? 9.549 -8.567 -14.902 1.00 96.25 113 PHE A C 1
ATOM 880 O O . PHE A 1 113 ? 9.943 -9.223 -13.935 1.00 96.25 113 PHE A O 1
ATOM 887 N N . PRO A 1 114 ? 9.183 -9.178 -16.046 1.00 93.94 114 PRO A N 1
ATOM 888 C CA . PRO A 1 114 ? 9.258 -10.627 -16.203 1.00 93.94 114 PRO A CA 1
ATOM 889 C C . PRO A 1 114 ? 10.672 -11.154 -15.952 1.00 93.94 114 PRO A C 1
ATOM 891 O O . PRO A 1 114 ? 11.624 -10.696 -16.580 1.00 93.94 114 PRO A O 1
ATOM 894 N N . GLY A 1 115 ? 10.791 -12.144 -15.065 1.00 92.56 115 GLY A N 1
ATOM 895 C CA . GLY A 1 115 ? 12.076 -12.751 -14.710 1.00 92.56 115 GLY A CA 1
ATOM 896 C C . GLY A 1 115 ? 12.942 -11.903 -13.774 1.00 92.56 115 GLY A C 1
ATOM 897 O O . GLY A 1 115 ? 14.123 -12.197 -13.629 1.00 92.56 115 GLY A O 1
ATOM 898 N N . ALA A 1 116 ? 12.387 -10.860 -13.141 1.00 94.44 116 ALA A N 1
ATOM 899 C CA . ALA A 1 116 ? 13.102 -10.090 -12.117 1.00 94.44 116 ALA A CA 1
ATOM 900 C C . ALA A 1 116 ? 13.412 -10.897 -10.848 1.00 94.44 116 ALA A C 1
ATOM 902 O O . ALA A 1 116 ? 14.307 -10.525 -10.093 1.00 94.44 116 ALA A O 1
ATOM 903 N N . VAL A 1 117 ? 12.667 -11.977 -10.619 1.00 95.06 117 VAL A N 1
ATOM 904 C CA . VAL A 1 117 ? 12.852 -12.920 -9.518 1.00 95.06 117 VAL A CA 1
ATOM 905 C C . VAL A 1 117 ? 12.834 -14.341 -10.075 1.00 95.06 117 VAL A C 1
ATOM 907 O O . VAL A 1 117 ? 12.163 -14.603 -11.078 1.00 95.06 117 VAL A O 1
ATOM 910 N N . ASP A 1 118 ? 13.588 -15.243 -9.450 1.00 96.19 118 ASP A N 1
ATOM 911 C CA . ASP A 1 118 ? 13.519 -16.672 -9.756 1.00 96.19 118 ASP A CA 1
ATOM 912 C C . ASP A 1 118 ? 12.268 -17.321 -9.131 1.00 96.19 118 ASP A C 1
ATOM 914 O O . ASP A 1 118 ? 11.527 -16.693 -8.372 1.00 96.19 118 ASP A O 1
ATOM 918 N N . GLU A 1 119 ? 11.995 -18.578 -9.492 1.00 95.50 119 GLU A N 1
ATOM 919 C CA . GLU A 1 119 ? 10.800 -19.300 -9.034 1.00 95.50 119 GLU A CA 1
ATOM 920 C C . GLU A 1 119 ? 10.784 -19.515 -7.513 1.00 95.50 119 GLU A C 1
ATOM 922 O O . GLU A 1 119 ? 9.719 -19.471 -6.895 1.00 95.50 119 GLU A O 1
ATOM 927 N N . GLU A 1 120 ? 11.952 -19.719 -6.897 1.00 97.31 120 GLU A N 1
ATOM 928 C CA . GLU A 1 120 ? 12.068 -19.926 -5.452 1.00 97.31 120 GLU A CA 1
ATOM 929 C C . GLU A 1 120 ? 11.728 -18.642 -4.693 1.00 97.31 120 GLU A C 1
ATOM 931 O O . GLU A 1 120 ? 10.906 -18.649 -3.773 1.00 97.31 120 GLU A O 1
ATOM 936 N N . PHE A 1 121 ? 12.311 -17.518 -5.103 1.00 96.06 121 PHE A N 1
ATOM 937 C CA . PHE A 1 121 ? 12.051 -16.230 -4.487 1.00 96.06 121 PHE A CA 1
ATOM 938 C C . PHE A 1 121 ? 10.634 -15.736 -4.789 1.00 96.06 121 PHE A C 1
ATOM 940 O O . PHE A 1 121 ? 9.983 -15.166 -3.914 1.00 96.06 121 PHE A O 1
ATOM 947 N N . HIS A 1 122 ? 10.093 -16.026 -5.976 1.00 96.06 122 HIS A N 1
ATOM 948 C CA . HIS A 1 122 ? 8.681 -15.776 -6.275 1.00 96.06 122 HIS A CA 1
ATOM 949 C C . HIS A 1 122 ? 7.759 -16.526 -5.311 1.00 96.06 122 HIS A C 1
ATOM 951 O O . HIS A 1 122 ? 6.854 -15.920 -4.732 1.00 96.06 122 HIS A O 1
ATOM 957 N N . ALA A 1 123 ? 8.031 -17.809 -5.050 1.00 95.62 123 ALA A N 1
ATOM 958 C CA . ALA A 1 123 ? 7.271 -18.582 -4.074 1.00 95.62 123 ALA A CA 1
ATOM 959 C C . ALA A 1 123 ? 7.319 -17.931 -2.680 1.00 95.62 123 ALA A C 1
ATOM 961 O O . ALA A 1 123 ? 6.276 -17.807 -2.039 1.00 95.62 123 ALA A O 1
ATOM 962 N N . GLN A 1 124 ? 8.475 -17.418 -2.246 1.00 96.94 124 GLN A N 1
ATOM 963 C CA . GLN A 1 124 ? 8.596 -16.665 -0.988 1.00 96.94 124 GLN A CA 1
ATOM 964 C C . GLN A 1 124 ? 7.789 -15.357 -1.001 1.00 96.94 124 GLN A C 1
ATOM 966 O O . GLN A 1 124 ? 7.118 -15.031 -0.025 1.00 96.94 124 GLN A O 1
ATOM 971 N N . LEU A 1 125 ? 7.783 -14.611 -2.109 1.00 95.38 125 LEU A N 1
ATOM 972 C CA . LEU A 1 125 ? 6.953 -13.408 -2.219 1.00 95.38 125 LEU A CA 1
ATOM 973 C C . LEU A 1 125 ? 5.467 -13.745 -2.069 1.00 95.38 125 LEU A C 1
ATOM 975 O O . LEU A 1 125 ? 4.734 -13.014 -1.407 1.00 95.38 125 LEU A O 1
ATOM 979 N N . THR A 1 126 ? 5.005 -14.864 -2.633 1.00 93.88 126 THR A N 1
ATOM 980 C CA . THR A 1 126 ? 3.587 -15.245 -2.537 1.00 93.88 126 THR A CA 1
ATOM 981 C C . THR A 1 126 ? 3.131 -15.534 -1.107 1.00 93.88 126 THR A C 1
ATOM 983 O O . THR A 1 126 ? 1.948 -15.341 -0.817 1.00 93.88 126 THR A O 1
ATOM 986 N N . THR A 1 127 ? 4.044 -15.911 -0.202 1.00 96.44 127 THR A N 1
ATOM 987 C CA . THR A 1 127 ? 3.722 -16.122 1.218 1.00 96.44 127 THR A CA 1
ATOM 988 C C . THR A 1 127 ? 3.585 -14.824 2.008 1.00 96.44 127 THR A C 1
ATOM 990 O O . THR A 1 127 ? 3.114 -14.867 3.137 1.00 96.44 127 THR A O 1
ATOM 993 N N . LEU A 1 128 ? 3.960 -13.669 1.440 1.00 94.38 128 LEU A N 1
ATOM 994 C CA . LEU A 1 128 ? 3.796 -12.367 2.100 1.00 94.38 128 LEU A CA 1
ATOM 995 C C . LEU A 1 128 ? 2.326 -11.987 2.291 1.00 94.38 128 LEU A C 1
ATOM 997 O O . LEU A 1 128 ? 2.001 -11.209 3.180 1.00 94.38 128 LEU A O 1
ATOM 1001 N N . SER A 1 129 ? 1.427 -12.499 1.449 1.00 96.00 129 SER A N 1
ATOM 1002 C CA . SER A 1 129 ? -0.003 -12.269 1.621 1.00 96.00 129 SER A CA 1
ATOM 1003 C C . SER A 1 129 ? -0.603 -13.356 2.512 1.00 96.00 129 SER A C 1
ATOM 1005 O O . SER A 1 129 ? -0.581 -14.524 2.116 1.00 96.00 129 SER A O 1
ATOM 1007 N N . PRO A 1 130 ? -1.275 -13.004 3.623 1.00 95.31 130 PRO A N 1
ATOM 1008 C CA . PRO A 1 130 ? -1.972 -13.990 4.452 1.00 95.31 130 PRO A CA 1
ATOM 1009 C C . PRO A 1 130 ? -3.234 -14.546 3.767 1.00 95.31 130 PRO A C 1
ATOM 1011 O O . PRO A 1 130 ? -3.878 -15.469 4.264 1.00 95.31 130 PRO A O 1
ATOM 1014 N N . GLY A 1 131 ? -3.625 -13.991 2.611 1.00 95.50 131 GLY A N 1
ATOM 1015 C CA . GLY A 1 131 ? -4.723 -14.517 1.807 1.00 95.50 131 GLY A CA 1
ATOM 1016 C C . GLY A 1 131 ? -6.097 -14.406 2.470 1.00 95.50 131 GLY A C 1
ATOM 1017 O O . GLY A 1 131 ? -6.987 -15.195 2.141 1.00 95.50 131 GLY A O 1
ATOM 1018 N N . TYR A 1 132 ? -6.299 -13.446 3.380 1.00 97.00 132 TYR A N 1
ATOM 1019 C CA . TYR A 1 132 ? -7.558 -13.319 4.109 1.00 97.00 132 TYR A CA 1
ATOM 1020 C C . TYR A 1 132 ? -8.769 -13.130 3.190 1.00 97.00 132 TYR A C 1
ATOM 1022 O O . TYR A 1 132 ? -8.757 -12.412 2.185 1.00 97.00 132 TYR A O 1
ATOM 1030 N N . THR A 1 133 ? -9.869 -13.766 3.585 1.00 95.94 133 THR A N 1
ATOM 1031 C CA . THR A 1 133 ? -11.167 -13.699 2.915 1.00 95.94 133 THR A CA 1
ATOM 1032 C C . THR A 1 133 ? -12.283 -13.484 3.936 1.00 95.94 133 THR A C 1
ATOM 1034 O O . THR A 1 133 ? -12.074 -13.535 5.148 1.00 95.94 133 THR A O 1
ATOM 1037 N N . ARG A 1 134 ? -13.520 -13.292 3.462 1.00 94.69 134 ARG A N 1
ATOM 1038 C CA . ARG A 1 134 ? -14.696 -13.215 4.349 1.00 94.69 134 ARG A CA 1
ATOM 1039 C C . ARG A 1 134 ? -15.003 -14.542 5.048 1.00 94.69 134 ARG A C 1
ATOM 1041 O O . ARG A 1 134 ? -15.737 -14.548 6.032 1.00 94.69 134 ARG A O 1
ATOM 1048 N N . GLN A 1 135 ? -14.471 -15.642 4.530 1.00 95.88 135 GLN A N 1
ATOM 1049 C CA . GLN A 1 135 ? -14.634 -16.988 5.064 1.00 95.88 135 GLN A CA 1
ATOM 1050 C C . GLN A 1 135 ? -13.524 -17.355 6.055 1.00 95.88 135 GLN A C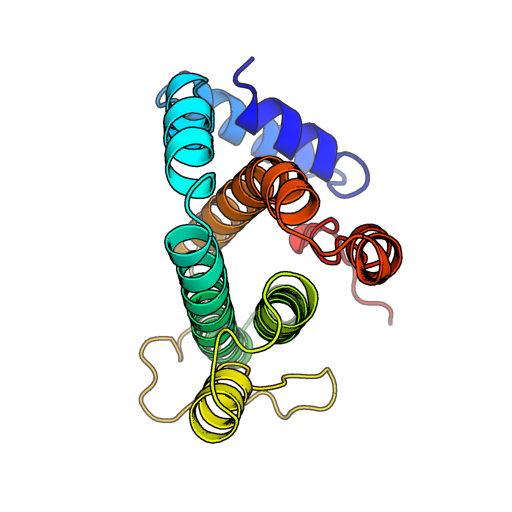 1
ATOM 1052 O O . GLN A 1 135 ? -13.690 -18.305 6.811 1.00 95.88 135 GLN A O 1
ATOM 1057 N N . SER A 1 136 ? -12.417 -16.607 6.076 1.00 95.81 136 SER A N 1
ATOM 1058 C CA . SER A 1 136 ? -11.327 -16.824 7.025 1.00 95.81 136 SER A CA 1
ATOM 1059 C C . SER A 1 136 ? -11.813 -16.606 8.461 1.00 95.81 136 SER A C 1
ATOM 1061 O O . SER A 1 136 ? -12.513 -15.622 8.739 1.00 95.81 136 SER A O 1
ATOM 1063 N N . SER A 1 137 ? -11.423 -17.513 9.360 1.00 95.62 137 SER A N 1
ATOM 1064 C CA . SER A 1 137 ? -11.691 -17.418 10.797 1.00 95.62 137 SER A CA 1
ATOM 1065 C C . SER A 1 137 ? -11.003 -16.190 11.385 1.00 95.62 137 SER A C 1
ATOM 1067 O O . SER A 1 137 ? -9.798 -16.010 11.222 1.00 95.62 137 SER A O 1
ATOM 1069 N N . LEU A 1 138 ? -11.779 -15.340 12.055 1.00 95.94 138 LEU A N 1
ATOM 1070 C CA . LEU A 1 138 ? -11.269 -14.137 12.701 1.00 95.94 138 LEU A CA 1
ATOM 1071 C C . LEU A 1 138 ? -10.788 -14.491 14.110 1.00 95.94 138 LEU A C 1
ATOM 1073 O O . LEU A 1 138 ? -11.577 -14.498 15.052 1.00 95.94 138 LEU A O 1
ATOM 1077 N N . LEU A 1 139 ? -9.511 -14.844 14.217 1.00 95.56 139 LEU A N 1
ATOM 1078 C CA . LEU A 1 139 ? -8.821 -15.144 15.467 1.00 95.56 139 LEU A CA 1
ATOM 1079 C C . LEU A 1 139 ? -7.507 -14.359 15.479 1.00 95.56 139 LEU A C 1
ATOM 1081 O O . LEU A 1 139 ? -6.867 -14.298 14.425 1.00 95.56 139 LEU A O 1
ATOM 1085 N N . PRO A 1 140 ? -7.119 -13.768 16.620 1.00 94.56 140 PRO A N 1
ATOM 1086 C CA . PRO A 1 140 ? -5.834 -13.102 16.727 1.00 94.56 140 PRO A CA 1
ATOM 1087 C C . PRO A 1 140 ? -4.706 -14.138 16.769 1.00 94.56 140 PRO A C 1
ATOM 1089 O O . PRO A 1 140 ? -4.898 -15.254 17.260 1.00 94.56 140 PRO A O 1
ATOM 1092 N N . GLN A 1 141 ? -3.526 -13.763 16.287 1.00 93.56 141 GLN A N 1
ATOM 1093 C CA . GLN A 1 141 ? -2.325 -14.576 16.442 1.00 93.56 141 GLN A CA 1
ATOM 1094 C C . GLN A 1 141 ? -1.835 -14.565 17.900 1.00 93.56 141 GLN A C 1
ATOM 1096 O O . GLN A 1 141 ? -1.815 -13.525 18.567 1.00 93.56 141 GLN A O 1
ATOM 1101 N N . ASP A 1 142 ? -1.406 -15.729 18.394 1.00 92.88 142 ASP A N 1
ATOM 1102 C CA . ASP A 1 142 ? -0.894 -15.876 19.758 1.00 92.88 142 ASP A CA 1
ATOM 1103 C C . ASP A 1 142 ? 0.336 -14.985 19.986 1.00 92.88 142 ASP A C 1
ATOM 1105 O O . ASP A 1 142 ? 1.331 -15.059 19.266 1.00 92.88 142 ASP A O 1
ATOM 1109 N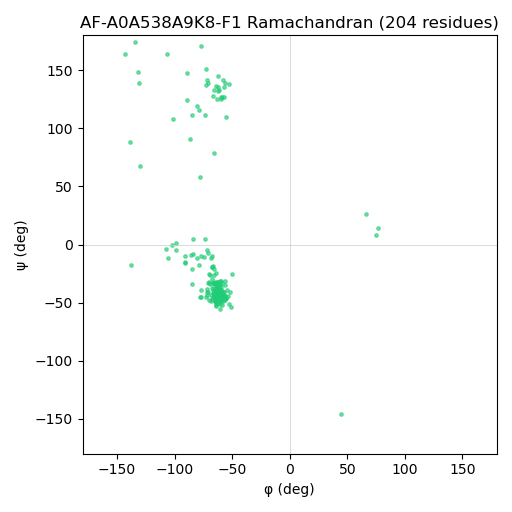 N . GLY A 1 143 ? 0.276 -14.147 21.024 1.00 94.06 143 GLY A N 1
ATOM 1110 C CA . GLY A 1 143 ? 1.367 -13.237 21.383 1.00 94.06 143 GLY A CA 1
ATOM 1111 C C . GLY A 1 143 ? 1.517 -12.018 20.468 1.00 94.06 143 GLY A C 1
ATOM 1112 O O . GLY A 1 143 ? 2.487 -11.275 20.630 1.00 94.06 143 GLY A O 1
ATOM 1113 N N . SER A 1 144 ? 0.582 -11.784 19.541 1.00 95.69 144 SER A N 1
ATOM 1114 C CA . SER A 1 144 ? 0.621 -10.601 18.682 1.00 95.69 144 SER A CA 1
ATOM 1115 C C . SER A 1 144 ? 0.533 -9.310 19.504 1.00 95.69 144 SER A C 1
ATOM 1117 O O . SER A 1 144 ? -0.360 -9.175 20.350 1.00 95.69 144 SER A O 1
ATOM 1119 N N . PRO A 1 145 ? 1.402 -8.315 19.245 1.00 95.88 145 PRO A N 1
ATOM 1120 C CA . PRO A 1 145 ? 1.303 -7.010 19.888 1.00 95.88 145 PRO A CA 1
ATOM 1121 C C . PRO A 1 145 ? 0.063 -6.227 19.440 1.00 95.88 145 PRO A C 1
ATOM 1123 O O . PRO A 1 145 ? -0.249 -5.226 20.070 1.00 95.88 145 PRO A O 1
ATOM 1126 N N . TYR A 1 146 ? -0.636 -6.678 18.393 1.00 96.12 146 TYR A N 1
ATOM 1127 C CA . TYR A 1 146 ? -1.86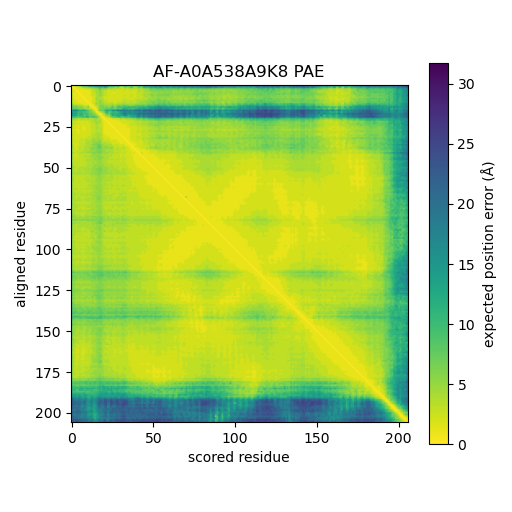2 -6.077 17.860 1.00 96.12 146 TYR A CA 1
ATOM 1128 C C . TYR A 1 146 ? -3.135 -6.788 18.343 1.00 96.12 146 TYR A C 1
ATOM 1130 O O . TYR A 1 146 ? -4.244 -6.398 17.981 1.00 96.12 146 TYR A O 1
ATOM 1138 N N . ALA A 1 147 ? -3.004 -7.818 19.187 1.00 96.69 147 ALA A N 1
ATOM 1139 C CA . ALA A 1 147 ? -4.128 -8.527 19.796 1.00 96.69 147 ALA A CA 1
ATOM 1140 C C . ALA A 1 147 ? -4.737 -7.733 20.971 1.00 96.69 147 ALA A C 1
ATOM 1142 O O . ALA A 1 147 ? -4.785 -8.192 22.115 1.00 96.69 147 ALA A O 1
ATOM 1143 N N . HIS A 1 148 ? -5.195 -6.511 20.700 1.00 96.81 148 HIS A N 1
ATOM 1144 C CA . HIS A 1 148 ? -5.871 -5.647 21.663 1.00 96.81 148 HIS A CA 1
ATOM 1145 C C . HIS A 1 148 ? -7.002 -4.842 21.001 1.00 96.81 148 HIS A C 1
ATOM 1147 O O . HIS A 1 148 ? -7.067 -4.746 19.776 1.00 96.81 148 HIS A O 1
ATOM 1153 N N . PRO A 1 149 ? -7.928 -4.256 21.784 1.00 96.88 149 PRO A N 1
ATOM 1154 C CA . PRO A 1 149 ? -8.948 -3.370 21.235 1.00 96.88 149 PRO A CA 1
ATOM 1155 C C . PRO A 1 149 ? -8.332 -2.202 20.462 1.00 96.88 149 PRO A C 1
ATOM 1157 O O . PRO A 1 149 ? -7.364 -1.600 20.934 1.00 96.88 149 PRO A O 1
ATOM 1160 N N . ILE A 1 150 ? -8.921 -1.856 19.313 1.00 96.50 150 ILE A N 1
ATOM 1161 C CA . ILE A 1 150 ? -8.444 -0.733 18.504 1.00 96.50 150 ILE A CA 1
ATOM 1162 C C . ILE A 1 150 ? -8.544 0.603 19.250 1.00 96.50 150 ILE A C 1
ATOM 1164 O O . ILE A 1 150 ? -9.492 0.878 19.993 1.00 96.50 150 ILE A O 1
ATOM 1168 N N . THR A 1 151 ? -7.577 1.470 18.988 1.00 95.06 151 THR A N 1
ATOM 1169 C CA . THR A 1 151 ? -7.472 2.824 19.520 1.00 95.06 151 THR A CA 1
ATOM 1170 C C . THR A 1 151 ? -7.795 3.883 18.463 1.00 95.06 151 THR A C 1
ATOM 1172 O O . THR A 1 151 ? -7.787 3.650 17.253 1.00 95.06 151 THR A O 1
ATOM 1175 N N . VAL A 1 152 ? -8.058 5.109 18.920 1.00 89.88 152 VAL A N 1
ATOM 1176 C CA . VAL A 1 152 ? -8.248 6.254 18.015 1.00 89.88 152 VAL A CA 1
ATOM 1177 C C . VAL A 1 152 ? -6.968 6.574 17.238 1.00 89.88 152 VAL A C 1
ATOM 1179 O O . VAL A 1 152 ? -7.059 6.971 16.078 1.00 89.88 152 VAL A O 1
ATOM 1182 N N . ASP A 1 153 ? -5.791 6.400 17.848 1.00 90.69 153 ASP A N 1
ATOM 1183 C CA . ASP A 1 153 ? -4.520 6.646 17.161 1.00 90.69 153 ASP A CA 1
ATOM 1184 C C . ASP A 1 153 ? -4.337 5.681 15.988 1.00 90.69 153 ASP A C 1
ATOM 1186 O O . ASP A 1 153 ? -4.058 6.128 14.881 1.00 90.69 153 ASP A O 1
ATOM 1190 N N . GLU A 1 154 ? -4.626 4.392 16.166 1.00 93.56 154 GLU A N 1
ATOM 1191 C CA . GLU A 1 154 ? -4.552 3.407 15.079 1.00 93.56 154 GLU A CA 1
ATOM 1192 C C . GLU A 1 154 ? -5.488 3.752 13.923 1.00 93.56 154 GLU A C 1
ATOM 1194 O O . GLU A 1 154 ? -5.065 3.743 12.769 1.00 93.56 154 GLU A O 1
ATOM 1199 N N . LEU A 1 155 ? -6.724 4.171 14.211 1.00 89.94 155 LEU A N 1
ATOM 1200 C CA . LEU A 1 155 ? -7.641 4.650 13.174 1.00 89.94 155 LEU A CA 1
ATOM 1201 C C . LEU A 1 155 ? -7.071 5.863 12.419 1.00 89.94 155 LEU A C 1
ATOM 1203 O O . LEU A 1 155 ? -7.230 5.968 11.199 1.00 89.94 155 LEU A O 1
ATOM 1207 N N . ILE A 1 156 ? -6.397 6.782 13.114 1.00 86.94 156 ILE A N 1
ATOM 1208 C CA . ILE A 1 156 ? -5.731 7.934 12.493 1.00 86.94 156 ILE A CA 1
ATOM 1209 C C . ILE A 1 156 ? -4.546 7.474 11.635 1.00 86.94 156 ILE A C 1
ATOM 1211 O O . ILE A 1 156 ? -4.439 7.905 10.484 1.00 86.94 156 ILE A O 1
ATOM 1215 N N . GLN A 1 157 ? -3.688 6.590 12.148 1.00 89.38 157 GLN A N 1
ATOM 1216 C CA . GLN A 1 157 ? -2.525 6.075 11.423 1.00 89.38 157 GLN A CA 1
ATOM 1217 C C . GLN A 1 157 ? -2.937 5.294 10.174 1.00 89.38 157 GLN A C 1
ATOM 1219 O O . GLN A 1 157 ? -2.365 5.527 9.110 1.00 89.38 157 GLN A O 1
ATOM 1224 N N . MET A 1 158 ? -3.980 4.460 10.257 1.00 90.44 158 MET A N 1
ATOM 1225 C CA . MET A 1 158 ? -4.572 3.773 9.104 1.00 90.44 158 MET A CA 1
ATOM 1226 C C . MET A 1 158 ? -5.002 4.778 8.031 1.00 90.44 158 MET A C 1
ATOM 1228 O O . MET A 1 158 ? -4.635 4.652 6.868 1.00 90.44 158 MET A O 1
ATOM 1232 N N . ASN A 1 159 ? -5.715 5.842 8.417 1.00 86.94 159 ASN A N 1
ATOM 1233 C CA . ASN A 1 159 ? -6.121 6.888 7.476 1.00 86.94 159 ASN A CA 1
ATOM 1234 C C . ASN A 1 159 ? -4.922 7.592 6.824 1.00 86.94 159 ASN A C 1
ATOM 1236 O O . ASN A 1 159 ? -4.943 7.870 5.625 1.00 86.94 159 ASN A O 1
ATOM 1240 N N . ILE A 1 160 ? -3.882 7.912 7.595 1.00 86.94 160 ILE A N 1
ATOM 1241 C CA . ILE A 1 160 ? -2.671 8.554 7.069 1.00 86.94 160 ILE A CA 1
ATOM 1242 C C . ILE A 1 160 ? -1.945 7.615 6.098 1.00 86.94 160 ILE A C 1
ATOM 1244 O O . ILE A 1 160 ? -1.507 8.066 5.035 1.00 86.94 160 ILE A O 1
ATOM 1248 N N . ALA A 1 161 ? -1.840 6.329 6.443 1.00 89.38 161 ALA A N 1
ATOM 1249 C CA . ALA A 1 161 ? -1.235 5.307 5.600 1.00 89.38 161 ALA A CA 1
ATOM 1250 C C . ALA A 1 161 ? -1.976 5.190 4.261 1.00 89.38 161 ALA A C 1
ATOM 1252 O O . ALA A 1 161 ? -1.340 5.334 3.221 1.00 89.38 161 ALA A O 1
ATOM 1253 N N . GLU A 1 162 ? -3.307 5.093 4.276 1.00 88.19 162 GLU A N 1
ATOM 1254 C CA . GLU A 1 162 ? -4.147 5.047 3.069 1.00 88.19 162 GLU A CA 1
ATOM 1255 C C . GLU A 1 162 ? -3.962 6.268 2.162 1.00 88.19 162 GLU A C 1
ATOM 1257 O O . GLU A 1 162 ? -3.836 6.164 0.938 1.00 88.19 162 GLU A O 1
ATOM 1262 N N . ILE A 1 163 ? -3.906 7.464 2.756 1.00 88.38 163 ILE A N 1
ATOM 1263 C CA . ILE A 1 163 ? -3.669 8.701 2.007 1.00 88.38 163 ILE A CA 1
ATOM 1264 C C . ILE A 1 163 ? -2.290 8.666 1.336 1.00 88.38 163 ILE A C 1
ATOM 1266 O O . ILE A 1 163 ? -2.167 9.049 0.168 1.00 88.38 163 ILE A O 1
ATOM 1270 N N . ARG A 1 164 ? -1.256 8.213 2.054 1.00 88.88 164 ARG A N 1
ATOM 1271 C CA . ARG A 1 164 ? 0.105 8.078 1.519 1.00 88.88 164 ARG A CA 1
ATOM 1272 C C . ARG A 1 164 ? 0.144 7.058 0.381 1.00 88.88 164 ARG A C 1
ATOM 1274 O O . ARG A 1 164 ? 0.628 7.400 -0.696 1.00 88.88 164 ARG A O 1
ATOM 1281 N N . THR A 1 165 ? -0.419 5.870 0.590 1.00 88.12 165 THR A N 1
ATOM 1282 C CA . THR A 1 165 ? -0.502 4.793 -0.406 1.00 88.12 165 THR A CA 1
ATOM 1283 C C . THR A 1 165 ? -1.191 5.278 -1.680 1.00 88.12 165 THR A C 1
ATOM 1285 O O . THR A 1 165 ? -0.646 5.143 -2.776 1.00 88.12 165 THR A O 1
ATOM 1288 N N . ARG A 1 166 ? -2.317 5.993 -1.554 1.00 87.31 166 ARG A N 1
ATOM 1289 C CA . ARG A 1 166 ? -3.011 6.597 -2.700 1.00 87.31 166 ARG A CA 1
ATOM 1290 C C . ARG A 1 166 ? -2.126 7.562 -3.489 1.00 87.31 166 ARG A C 1
ATOM 1292 O O . ARG A 1 166 ? -2.142 7.544 -4.720 1.00 87.31 166 ARG A O 1
ATOM 1299 N N . VAL A 1 167 ? -1.394 8.445 -2.809 1.00 88.50 167 VAL A N 1
ATOM 1300 C CA . VAL A 1 167 ? -0.482 9.386 -3.477 1.00 88.50 167 VAL A CA 1
ATOM 1301 C C . VAL A 1 167 ? 0.643 8.630 -4.182 1.00 88.50 167 VAL A C 1
ATOM 1303 O O . VAL A 1 167 ? 0.949 8.939 -5.334 1.00 88.50 167 VAL A O 1
ATOM 1306 N N . HIS A 1 168 ? 1.213 7.610 -3.538 1.00 89.62 168 HIS A N 1
ATOM 1307 C CA . HIS A 1 168 ? 2.236 6.764 -4.148 1.00 89.62 168 HIS A CA 1
ATOM 1308 C C . HIS A 1 168 ? 1.736 6.049 -5.393 1.00 89.62 168 HIS A C 1
ATOM 1310 O O . HIS A 1 168 ? 2.435 6.084 -6.396 1.00 89.62 168 HIS A O 1
ATOM 1316 N N . HIS A 1 169 ? 0.518 5.510 -5.409 1.00 87.81 169 HIS A N 1
ATOM 1317 C CA . HIS A 1 169 ? -0.034 4.894 -6.622 1.00 87.81 169 HIS A CA 1
ATOM 1318 C C . HIS A 1 169 ? -0.174 5.869 -7.785 1.00 87.81 169 HIS A C 1
ATOM 1320 O O . HIS A 1 169 ? 0.088 5.502 -8.932 1.00 87.81 169 HIS A O 1
ATOM 1326 N N . LEU A 1 170 ? -0.564 7.117 -7.511 1.00 88.62 170 LEU A N 1
ATOM 1327 C CA . LEU A 1 170 ? -0.649 8.148 -8.547 1.00 88.62 170 LEU A CA 1
ATOM 1328 C C . LEU A 1 170 ? 0.725 8.454 -9.159 1.00 88.62 170 LEU A C 1
ATOM 1330 O O . LEU A 1 170 ? 0.806 8.712 -10.360 1.00 88.62 170 LEU A O 1
ATOM 1334 N N . LEU A 1 171 ? 1.791 8.401 -8.357 1.00 91.56 171 LEU A N 1
ATOM 1335 C CA . LEU A 1 171 ? 3.170 8.572 -8.823 1.00 91.56 171 LEU A CA 1
ATOM 1336 C C . LEU A 1 171 ? 3.712 7.312 -9.516 1.00 91.56 171 LEU A C 1
ATOM 1338 O O . LEU A 1 171 ? 4.399 7.417 -10.529 1.00 91.56 171 LEU A O 1
ATOM 1342 N N . GLN A 1 172 ? 3.381 6.132 -8.996 1.00 92.94 172 GLN A N 1
ATOM 1343 C CA . GLN A 1 172 ? 3.894 4.838 -9.437 1.00 92.94 172 GLN A CA 1
ATOM 1344 C C . GLN A 1 172 ? 3.328 4.417 -10.794 1.00 92.94 172 GLN A C 1
ATOM 1346 O O . GLN A 1 172 ? 4.061 3.914 -11.644 1.00 92.94 172 GLN A O 1
ATOM 1351 N N . ARG A 1 173 ? 2.030 4.644 -11.028 1.00 92.31 173 ARG A N 1
ATOM 1352 C CA . ARG A 1 173 ? 1.332 4.204 -12.245 1.00 92.31 173 ARG A CA 1
ATOM 1353 C C . ARG A 1 173 ? 2.027 4.601 -13.558 1.00 92.31 173 ARG A C 1
ATOM 1355 O O . ARG A 1 173 ? 2.239 3.708 -14.377 1.00 92.31 173 ARG A O 1
ATOM 1362 N N . PRO A 1 174 ? 2.371 5.879 -13.818 1.00 93.25 174 PRO A N 1
ATOM 1363 C CA . PRO A 1 174 ? 3.052 6.239 -15.063 1.00 93.25 174 PRO A CA 1
ATOM 1364 C C . PRO A 1 174 ? 4.426 5.571 -15.199 1.00 93.25 174 PRO A C 1
ATOM 1366 O O . PRO A 1 174 ? 4.814 5.225 -16.312 1.00 93.25 174 PRO A O 1
ATOM 1369 N N . MET A 1 175 ? 5.128 5.333 -14.087 1.00 95.81 175 MET A N 1
ATOM 1370 C CA . MET A 1 175 ? 6.442 4.685 -14.097 1.00 95.81 175 MET A CA 1
ATOM 1371 C C . MET A 1 175 ? 6.327 3.196 -14.431 1.00 95.81 175 MET A C 1
ATOM 1373 O O . MET A 1 175 ? 7.053 2.707 -15.291 1.00 95.81 175 MET A O 1
ATOM 1377 N N . LEU A 1 176 ? 5.349 2.492 -13.851 1.00 94.62 176 LEU A N 1
ATOM 1378 C CA . LEU A 1 176 ? 5.065 1.098 -14.209 1.00 94.62 176 LEU A CA 1
ATOM 1379 C C . LEU A 1 176 ? 4.721 0.954 -15.695 1.00 94.62 176 LEU A C 1
ATOM 1381 O O . LEU A 1 176 ? 5.211 0.044 -16.352 1.00 94.62 176 LEU A O 1
ATOM 1385 N N . LEU A 1 177 ? 3.920 1.869 -16.251 1.00 93.25 177 LEU A N 1
ATOM 1386 C CA . LEU A 1 177 ? 3.570 1.841 -17.675 1.00 93.25 177 LEU A CA 1
ATOM 1387 C C . LEU A 1 177 ? 4.769 2.112 -18.594 1.00 93.25 177 LEU A C 1
ATOM 1389 O O . LEU A 1 177 ? 4.822 1.551 -19.689 1.00 93.25 177 LEU A O 1
ATOM 1393 N N . ALA A 1 178 ? 5.712 2.954 -18.163 1.00 94.88 178 ALA A N 1
ATOM 1394 C CA . ALA A 1 178 ? 6.930 3.239 -18.916 1.00 94.88 178 ALA A CA 1
ATOM 1395 C C . ALA A 1 178 ? 7.843 2.005 -19.018 1.00 94.88 178 ALA A C 1
ATOM 1397 O O . ALA A 1 178 ? 8.389 1.749 -20.090 1.00 94.88 178 ALA A O 1
ATOM 1398 N N . HIS A 1 179 ? 7.945 1.222 -17.939 1.00 95.12 179 HIS A N 1
ATOM 1399 C CA . HIS A 1 179 ? 8.755 -0.003 -17.887 1.00 95.12 179 HIS A CA 1
ATOM 1400 C C . HIS A 1 179 ? 8.035 -1.250 -18.418 1.00 95.12 179 HIS A C 1
ATOM 1402 O O . HIS A 1 179 ? 8.686 -2.211 -18.813 1.00 95.12 179 HIS A O 1
ATOM 1408 N N . CYS A 1 180 ? 6.699 -1.249 -18.470 1.00 94.94 180 CYS A N 1
ATOM 1409 C CA . CYS A 1 180 ? 5.926 -2.424 -18.864 1.00 94.94 180 CYS A CA 1
ATOM 1410 C C . CYS A 1 180 ? 6.146 -2.801 -20.349 1.00 94.94 180 CYS A C 1
ATOM 1412 O O . CYS A 1 180 ? 5.931 -1.949 -21.234 1.00 94.94 180 CYS A O 1
ATOM 1414 N N . PRO A 1 181 ? 6.495 -4.075 -20.643 1.00 93.88 181 PRO A N 1
ATOM 1415 C CA . PRO A 1 181 ? 6.599 -4.602 -22.002 1.00 93.88 181 PRO A CA 1
ATOM 1416 C C . PRO A 1 181 ? 5.333 -4.344 -22.826 1.00 93.88 181 PRO A C 1
ATOM 1418 O O . PRO A 1 181 ? 4.212 -4.464 -22.330 1.00 93.88 181 PRO A O 1
ATOM 1421 N N . ALA A 1 182 ? 5.497 -3.961 -24.096 1.00 91.44 182 ALA A N 1
ATOM 1422 C CA . ALA A 1 182 ? 4.396 -3.470 -24.929 1.00 91.44 182 ALA A CA 1
ATOM 1423 C C . ALA A 1 182 ? 3.258 -4.492 -25.116 1.00 91.44 182 ALA A C 1
ATOM 1425 O O . ALA A 1 182 ? 2.088 -4.111 -25.106 1.00 91.44 182 ALA A O 1
ATOM 1426 N N . ASP A 1 183 ? 3.598 -5.776 -25.224 1.00 90.94 183 ASP A N 1
ATOM 1427 C CA . ASP A 1 183 ? 2.678 -6.916 -25.316 1.00 90.94 183 ASP A CA 1
ATOM 1428 C C . ASP A 1 183 ? 1.875 -7.156 -24.022 1.00 90.94 183 ASP A C 1
ATOM 1430 O O . ASP A 1 183 ? 0.805 -7.764 -24.055 1.00 90.94 183 ASP A O 1
ATOM 1434 N N . ARG A 1 184 ? 2.347 -6.618 -22.890 1.00 88.94 184 ARG A N 1
ATOM 1435 C CA . ARG A 1 184 ? 1.738 -6.753 -21.558 1.00 88.94 184 ARG A CA 1
ATOM 1436 C C . ARG A 1 184 ? 1.026 -5.496 -21.053 1.00 88.94 184 ARG A C 1
ATOM 1438 O O . ARG A 1 184 ? 0.260 -5.569 -20.090 1.00 88.94 184 ARG A O 1
ATOM 1445 N N . ARG A 1 185 ? 1.211 -4.346 -21.711 1.00 84.00 185 ARG A N 1
ATOM 1446 C CA . ARG A 1 185 ? 0.657 -3.046 -21.273 1.00 84.00 185 ARG A CA 1
ATOM 1447 C C . ARG A 1 185 ? -0.854 -3.040 -21.094 1.00 84.00 185 ARG A C 1
ATOM 1449 O O . ARG A 1 185 ? -1.355 -2.351 -20.209 1.00 84.00 185 ARG A O 1
ATOM 1456 N N . TRP A 1 186 ? -1.590 -3.784 -21.916 1.00 80.44 186 TRP A N 1
ATOM 1457 C CA . TRP A 1 186 ? -3.047 -3.820 -21.807 1.00 80.44 186 TRP A CA 1
ATOM 1458 C C . TRP A 1 186 ? -3.494 -4.426 -20.473 1.00 80.44 186 TRP A C 1
ATOM 1460 O O . TRP A 1 186 ? -4.385 -3.871 -19.827 1.00 80.44 186 TRP A O 1
ATOM 1470 N N . TYR A 1 187 ? -2.822 -5.488 -20.013 1.00 79.06 187 TYR A N 1
ATOM 1471 C CA . TYR A 1 187 ? -3.079 -6.086 -18.708 1.00 79.06 187 TYR A CA 1
ATOM 1472 C C . TYR A 1 187 ? -2.795 -5.065 -17.605 1.00 79.06 187 TYR A C 1
ATOM 1474 O O . TYR A 1 187 ? -3.629 -4.881 -16.722 1.00 79.06 187 TYR A O 1
ATOM 1482 N N . ALA A 1 188 ? -1.687 -4.321 -17.707 1.00 73.75 188 ALA A N 1
ATOM 1483 C CA . ALA A 1 188 ? -1.276 -3.334 -16.705 1.00 73.75 188 ALA A CA 1
ATOM 1484 C C . ALA A 1 188 ? -2.278 -2.176 -16.597 1.00 73.75 188 ALA A C 1
ATOM 1486 O O . ALA A 1 188 ? -2.589 -1.708 -15.505 1.00 73.75 188 ALA A O 1
ATOM 1487 N N . CYS A 1 189 ? -2.841 -1.749 -17.729 1.00 74.25 189 CYS A N 1
ATOM 1488 C CA . CYS A 1 189 ? -3.922 -0.766 -17.773 1.00 74.25 189 CYS A CA 1
ATOM 1489 C C . CYS A 1 189 ? -5.247 -1.303 -17.213 1.00 74.25 189 CYS A C 1
ATOM 1491 O O . CYS A 1 189 ? -6.075 -0.506 -16.770 1.00 74.25 189 CYS A O 1
ATOM 1493 N N . SER A 1 190 ? -5.452 -2.623 -17.264 1.00 68.69 190 SER A N 1
ATOM 1494 C CA . SER A 1 190 ? -6.683 -3.294 -16.839 1.00 68.69 190 SER A CA 1
ATOM 1495 C C . SER A 1 190 ? -6.692 -3.727 -15.376 1.00 68.69 190 SER A C 1
ATOM 1497 O O . SER A 1 190 ? -7.779 -4.005 -14.872 1.00 68.69 190 SER A O 1
ATOM 1499 N N . ILE A 1 191 ? -5.533 -3.766 -14.694 1.00 65.81 191 ILE A N 1
ATOM 1500 C CA . ILE A 1 191 ? -5.465 -4.010 -13.248 1.00 65.81 191 ILE A CA 1
ATOM 1501 C C . ILE A 1 191 ? -6.358 -2.952 -12.599 1.00 65.81 191 ILE A C 1
ATOM 1503 O O . ILE A 1 191 ? -6.023 -1.761 -12.648 1.00 65.81 191 ILE A O 1
ATOM 1507 N N . PRO A 1 192 ? -7.523 -3.342 -12.042 1.00 55.19 192 PRO A N 1
ATOM 1508 C CA . PRO A 1 192 ? -8.399 -2.384 -11.409 1.00 55.19 192 PRO A CA 1
ATOM 1509 C C . PRO A 1 192 ? -7.577 -1.696 -10.333 1.00 55.19 192 PRO A C 1
ATOM 1511 O O . PRO A 1 192 ? -6.868 -2.362 -9.576 1.00 55.19 192 PRO A O 1
ATOM 1514 N N . CYS A 1 193 ? -7.673 -0.372 -10.225 1.00 53.00 193 CYS A N 1
ATOM 1515 C CA . CYS A 1 193 ? -7.261 0.267 -8.988 1.00 53.00 193 CYS A CA 1
ATOM 1516 C C . CYS A 1 193 ? -8.235 -0.210 -7.889 1.00 53.00 193 CYS A C 1
ATOM 1518 O O . CYS A 1 193 ? -9.169 0.514 -7.537 1.00 53.00 193 CYS A O 1
ATOM 1520 N N . CYS A 1 194 ? -8.045 -1.431 -7.366 1.00 45.50 194 CYS A N 1
ATOM 1521 C CA . CYS A 1 194 ? -8.752 -1.992 -6.206 1.00 45.50 194 CYS A CA 1
ATOM 1522 C C . CYS A 1 194 ? -8.728 -1.008 -5.021 1.00 45.50 194 CYS A C 1
ATOM 1524 O O . CYS A 1 194 ? -9.657 -0.939 -4.226 1.00 45.50 194 CYS A O 1
ATOM 1526 N N . TRP A 1 195 ? -7.717 -0.151 -5.033 1.00 52.69 195 TRP A N 1
ATOM 1527 C CA . TRP A 1 195 ? -7.323 0.901 -4.110 1.00 52.69 195 TRP A CA 1
ATOM 1528 C C . TRP A 1 195 ? -8.192 2.172 -4.120 1.00 52.69 195 TRP A C 1
ATOM 1530 O O . TRP A 1 195 ? -7.855 3.168 -3.485 1.00 52.69 195 TRP A O 1
ATOM 1540 N N . THR A 1 196 ? -9.290 2.217 -4.885 1.00 42.72 196 THR A N 1
ATOM 1541 C CA . THR A 1 196 ? -10.119 3.437 -5.007 1.00 42.72 196 THR A CA 1
ATOM 1542 C C . THR A 1 196 ? -11.257 3.545 -3.997 1.00 42.72 196 THR A C 1
ATOM 1544 O O . THR A 1 196 ? -11.844 4.623 -3.899 1.00 42.72 196 THR A O 1
ATOM 1547 N N . LYS A 1 197 ? -11.567 2.490 -3.229 1.00 45.31 197 LYS A N 1
ATOM 1548 C CA . LYS A 1 197 ? -12.698 2.502 -2.288 1.00 45.31 197 LYS A CA 1
ATOM 1549 C C . LYS A 1 197 ? -12.244 2.736 -0.841 1.00 45.31 197 LYS A C 1
ATOM 1551 O O . LYS A 1 197 ? -11.737 1.796 -0.238 1.00 45.31 197 LYS A O 1
ATOM 1556 N N . PRO A 1 198 ? -12.496 3.919 -0.251 1.00 42.94 198 PRO A N 1
ATOM 1557 C CA . PRO A 1 198 ? -12.164 4.192 1.142 1.00 42.94 198 PRO A CA 1
ATOM 1558 C C . PRO A 1 198 ? -12.931 3.260 2.093 1.00 42.94 198 PRO A C 1
ATOM 1560 O O . PRO A 1 198 ? -14.154 3.105 1.992 1.00 42.94 198 PRO A O 1
ATOM 1563 N N . VAL A 1 199 ? -12.194 2.674 3.038 1.00 46.84 199 VAL A N 1
ATOM 1564 C CA . VAL A 1 199 ? -12.636 1.669 4.026 1.00 46.84 199 VAL A CA 1
ATOM 1565 C C . VAL A 1 199 ? -13.821 2.150 4.877 1.00 46.84 199 VAL A C 1
ATOM 1567 O O . VAL A 1 199 ? -14.716 1.377 5.206 1.00 46.84 199 VAL A O 1
ATOM 1570 N N . ILE A 1 200 ? -13.904 3.456 5.144 1.00 43.91 200 ILE A N 1
ATOM 1571 C CA . ILE A 1 200 ? -14.850 4.055 6.105 1.00 43.91 200 ILE A CA 1
ATOM 1572 C C . ILE A 1 200 ? -16.306 4.099 5.589 1.00 43.91 200 ILE A C 1
ATOM 1574 O O . ILE A 1 200 ? -17.238 4.351 6.350 1.00 43.91 200 ILE A O 1
ATOM 1578 N N . SER A 1 201 ? -16.540 3.811 4.308 1.00 41.94 201 SER A N 1
ATOM 1579 C CA . SER A 1 201 ? -17.827 4.083 3.645 1.00 41.94 201 SER A CA 1
ATOM 1580 C C . SER A 1 201 ? -18.696 2.873 3.338 1.00 41.94 201 SER A C 1
ATOM 1582 O O . SER A 1 201 ? -19.805 3.020 2.822 1.00 41.94 201 SER A O 1
ATOM 1584 N N . ARG A 1 202 ? -18.209 1.663 3.617 1.00 54.47 202 ARG A N 1
ATOM 1585 C CA . ARG A 1 202 ? -18.979 0.455 3.331 1.00 54.47 202 ARG A CA 1
ATOM 1586 C C . ARG A 1 202 ? -19.906 0.201 4.517 1.00 54.47 202 ARG A C 1
ATOM 1588 O O . ARG A 1 202 ? -19.448 -0.070 5.621 1.00 54.47 202 ARG A O 1
ATOM 1595 N N . THR A 1 203 ? -21.208 0.355 4.312 1.00 43.72 203 THR A N 1
ATOM 1596 C CA . THR A 1 203 ? -22.207 -0.154 5.251 1.00 43.72 203 THR A CA 1
ATOM 1597 C C . THR A 1 203 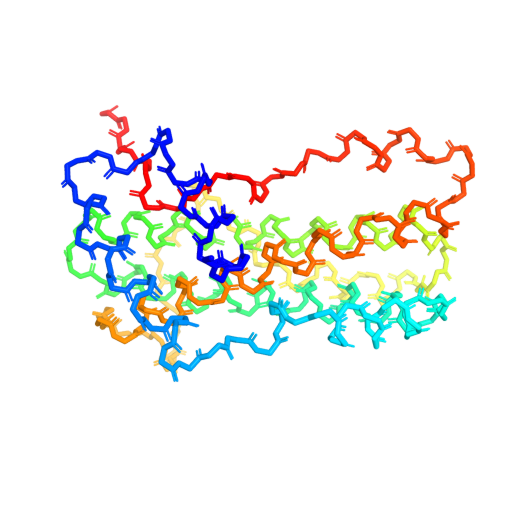? -22.251 -1.679 5.141 1.00 43.72 203 THR A C 1
ATOM 1599 O O . THR A 1 203 ? -22.125 -2.210 4.032 1.00 43.72 203 THR A O 1
ATOM 1602 N N . PRO A 1 204 ? -22.408 -2.406 6.259 1.00 43.50 204 PRO A N 1
ATOM 1603 C CA . PRO A 1 204 ? -22.708 -3.825 6.185 1.00 43.50 204 PRO A CA 1
ATOM 1604 C C . PRO A 1 204 ? -24.028 -3.995 5.422 1.00 43.50 204 PRO A C 1
ATOM 1606 O O . PRO A 1 204 ? -25.017 -3.330 5.738 1.00 43.50 204 PRO A O 1
ATOM 1609 N N . GLN A 1 205 ? -24.031 -4.833 4.382 1.00 40.62 205 GLN A N 1
ATOM 1610 C CA . GLN A 1 205 ? -25.296 -5.353 3.871 1.00 40.62 205 GLN A CA 1
ATOM 1611 C C . GLN A 1 205 ? -25.823 -6.376 4.886 1.00 40.62 205 GLN A C 1
ATOM 1613 O O . GLN A 1 205 ? -25.000 -7.127 5.420 1.00 40.62 205 GLN A O 1
ATOM 1618 N N . PRO A 1 206 ? -27.133 -6.342 5.186 1.00 40.62 206 PRO A N 1
ATOM 1619 C CA . PRO A 1 206 ? -27.761 -7.266 6.125 1.00 40.62 206 PRO A CA 1
ATOM 1620 C C . PRO A 1 206 ? -27.615 -8.726 5.691 1.00 40.62 206 PRO A C 1
ATOM 1622 O O . PRO A 1 206 ? -27.509 -8.978 4.466 1.00 40.62 206 PRO A O 1
#

Solvent-accessible surface area (backbone atoms only — not comparable to full-atom values): 11308 Å² total; per-residue (Å²): 129,53,60,53,46,51,53,52,51,61,64,38,63,93,44,39,78,89,63,36,63,63,56,49,50,50,45,45,51,46,37,68,78,56,62,57,64,82,57,37,69,68,45,54,51,54,50,50,62,53,43,68,38,65,69,54,40,50,50,49,30,56,52,48,14,42,52,26,10,55,49,13,54,46,28,33,12,21,21,49,39,25,83,53,65,69,58,16,50,41,36,38,53,42,14,29,48,26,13,50,48,8,50,48,27,51,54,49,38,57,56,41,42,69,78,78,59,57,73,70,57,45,54,55,56,61,65,36,26,78,65,51,51,95,82,53,81,77,62,50,58,90,87,44,94,38,56,39,61,73,52,72,63,56,57,49,50,52,52,52,49,52,54,50,52,53,52,48,50,69,63,44,50,65,45,51,60,72,61,24,46,78,94,44,39,66,59,66,72,61,56,70,72,79,85,66,68,67,65,91,44,70,71,84,79,133

Foldseek 3Di:
DQVLLVVVLVLCVVFPPPNSPVVSVVSVVCCVVPNDPLSDPVVLVVLVVQLVDVLSLLVVLLVLLLVLLVQLLLLLLQLLAAPPVQVSVLSNVSSQLSLVRSVLSLVLSCQLPPPSDDPVVSVVSNVSRPNDDPPDDRDHDPPDPSNHHDDPVVVVVVVVVLSSVVSVCVSSLVSSLVRGDPVRNVVSVVSPCSSSHDSNGDDDDD

Secondary structure (DSSP, 8-state):
--HHHHHHHHHHTTT-GGGHHHHHHHHHHHHHHS--GGGSHHHHHHHHHHHTSHHHHHHHHHHHHHHHHHHHHHHHHHHHH-SSHHHHHHHHHHHHHHHHHHHHHHHHHHHHSTTSS-HHHHHHHHTTS----TTS---PPTT-TT-S---HHHHHHHHHHHHHHHHHHHHHHHHHHHHS-TTTHHHHHHS--GGGS-GGG-PPP-

Radius of gyration: 17.99 Å; Cα contacts (8 Å, |Δi|>4): 215; chains: 1; bounding box: 44×44×47 Å

Sequence (206 aa):
MNIVAELTVKALRDHAGDACPHYRQALISACKKSPPPFGARGYGDIYRDAATDPYWLATSLMTNAQREGEGAEHLWDLAACTPDARIAWQIRQHAIDESRHSRAYIAMLDLVFPGAVDEEFHAQLTTLSPGYTRQSSLLPQDGSPYAHPITVDELIQMNIAEIRTRVHHLLQRPMLLAHCPADRRWYACSIPCCWTKPVISRTPQP

pLDDT: mean 88.18, std 14.08, range [40.62, 98.31]